Protein AF-A0ABC8VTQ4-F1 (afdb_monomer_lite)

Radius of gyration: 18.17 Å; chains: 1; bounding box: 44×38×52 Å

Organism: NCBI:txid240449

Structure (mmCIF, N/CA/C/O backbone):
data_AF-A0ABC8VTQ4-F1
#
_entry.id   AF-A0ABC8VTQ4-F1
#
loop_
_atom_site.group_PDB
_atom_site.id
_atom_site.type_symbol
_atom_site.label_atom_id
_atom_site.label_alt_id
_atom_site.label_comp_id
_atom_site.label_asym_id
_atom_site.label_entity_id
_atom_site.label_seq_id
_atom_site.pdbx_PDB_ins_code
_atom_site.Cartn_x
_atom_site.Cartn_y
_atom_site.Cartn_z
_atom_site.occupancy
_atom_site.B_iso_or_equiv
_atom_site.auth_seq_id
_atom_site.auth_comp_id
_atom_site.auth_asym_id
_atom_site.auth_atom_id
_atom_site.pdbx_PDB_model_num
ATOM 1 N N . MET A 1 1 ? 13.389 2.936 31.386 1.00 29.31 1 MET A N 1
ATOM 2 C CA . MET A 1 1 ? 12.296 2.456 30.510 1.00 29.31 1 MET A CA 1
ATOM 3 C C . MET A 1 1 ? 12.421 3.212 29.195 1.00 29.31 1 MET A C 1
ATOM 5 O O . MET A 1 1 ? 12.164 4.405 29.177 1.00 29.31 1 MET A O 1
ATOM 9 N N . ASN A 1 2 ? 12.972 2.573 28.156 1.00 24.16 2 ASN A N 1
ATOM 10 C CA . ASN A 1 2 ? 13.440 3.261 26.944 1.00 24.16 2 ASN A CA 1
ATOM 11 C C . ASN A 1 2 ? 12.352 3.380 25.865 1.00 24.16 2 ASN A C 1
ATOM 13 O O . ASN A 1 2 ? 11.702 2.406 25.496 1.00 24.16 2 ASN A O 1
ATOM 17 N N . SER A 1 3 ? 12.240 4.594 25.329 1.00 27.14 3 SER A N 1
ATOM 18 C CA . SER A 1 3 ? 11.285 5.122 24.343 1.00 27.14 3 SER A CA 1
ATOM 19 C C . SER A 1 3 ? 11.409 4.558 22.905 1.00 27.14 3 SER A C 1
ATOM 21 O O . SER A 1 3 ? 11.121 5.267 21.943 1.00 27.14 3 SER A O 1
ATOM 23 N N . THR A 1 4 ? 11.866 3.320 22.681 1.00 31.22 4 THR A N 1
ATOM 24 C CA . THR A 1 4 ? 12.398 2.929 21.347 1.00 31.22 4 THR A CA 1
ATOM 25 C C . THR A 1 4 ? 11.653 1.811 20.600 1.00 31.22 4 THR A C 1
ATOM 27 O O . THR A 1 4 ? 12.193 1.265 19.641 1.00 31.22 4 THR A O 1
ATOM 30 N N . GLN A 1 5 ? 10.408 1.467 20.943 1.00 33.38 5 GLN A N 1
ATOM 31 C CA . GLN A 1 5 ? 9.663 0.424 20.207 1.00 33.38 5 GLN A CA 1
ATOM 32 C C . GLN A 1 5 ? 8.182 0.758 19.966 1.00 33.38 5 GLN A C 1
ATOM 34 O O . GLN A 1 5 ? 7.298 -0.029 20.277 1.00 33.38 5 GLN A O 1
ATOM 39 N N . LYS A 1 6 ? 7.894 1.900 19.335 1.00 32.91 6 LYS A N 1
ATOM 40 C CA . LYS A 1 6 ? 6.639 2.083 18.584 1.00 32.91 6 LYS A CA 1
ATOM 41 C C . LYS A 1 6 ? 6.972 1.974 17.097 1.00 32.91 6 LYS A C 1
ATOM 43 O O . LYS A 1 6 ? 7.278 2.964 16.444 1.00 32.91 6 LYS A O 1
ATOM 48 N N . ILE A 1 7 ? 7.042 0.747 16.578 1.00 34.81 7 ILE A N 1
ATOM 49 C CA . ILE A 1 7 ? 7.351 0.501 15.163 1.00 34.81 7 ILE A CA 1
ATOM 50 C C . ILE A 1 7 ? 6.027 0.267 14.425 1.00 34.81 7 ILE A C 1
ATOM 52 O O . ILE A 1 7 ? 5.388 -0.761 14.630 1.00 34.81 7 ILE A O 1
ATOM 56 N N . SER A 1 8 ? 5.606 1.214 13.578 1.00 35.75 8 SER A N 1
ATOM 57 C CA . SER A 1 8 ? 4.512 0.984 12.615 1.00 35.75 8 SER A CA 1
ATOM 58 C C . SER A 1 8 ? 4.936 -0.100 11.612 1.00 35.75 8 SER A C 1
ATOM 60 O O . SER A 1 8 ? 6.120 -0.212 11.273 1.00 35.75 8 SER A O 1
ATOM 62 N N . LEU A 1 9 ? 3.993 -0.910 11.121 1.00 36.09 9 LEU A N 1
ATOM 63 C CA . LEU A 1 9 ? 4.293 -1.960 10.141 1.00 36.09 9 LEU A CA 1
ATOM 64 C C . LEU A 1 9 ? 4.917 -1.383 8.855 1.00 36.09 9 LEU A C 1
ATOM 66 O O . LEU A 1 9 ? 5.837 -1.993 8.298 1.00 36.09 9 LEU A O 1
ATOM 70 N N . SER A 1 10 ? 4.523 -0.175 8.441 1.00 35.06 10 SER A N 1
ATOM 71 C CA . SER A 1 10 ? 5.190 0.578 7.371 1.00 35.06 10 SER A CA 1
ATOM 72 C C . SER A 1 10 ? 6.655 0.924 7.696 1.00 35.06 10 SER A C 1
ATOM 74 O O . SER A 1 10 ? 7.522 0.825 6.823 1.00 35.06 10 SER A O 1
ATOM 76 N N . ALA A 1 11 ? 6.986 1.238 8.954 1.00 32.16 11 ALA A N 1
ATOM 77 C CA . ALA A 1 11 ? 8.358 1.525 9.391 1.00 32.16 11 ALA A CA 1
ATOM 78 C C . ALA A 1 11 ? 9.260 0.272 9.449 1.00 32.16 11 ALA A C 1
ATOM 80 O O . ALA A 1 11 ? 10.452 0.359 9.135 1.00 32.16 11 ALA A O 1
ATOM 81 N N . VAL A 1 12 ? 8.709 -0.908 9.776 1.00 34.81 12 VAL A N 1
ATOM 82 C CA . VAL A 1 12 ? 9.428 -2.196 9.636 1.00 34.81 12 VAL A CA 1
ATOM 83 C C . VAL A 1 12 ? 9.767 -2.459 8.167 1.00 34.81 12 VAL A C 1
ATOM 85 O O . VAL A 1 12 ? 10.885 -2.870 7.848 1.00 34.81 12 VAL A O 1
ATOM 88 N N . CYS A 1 13 ? 8.821 -2.177 7.265 1.00 34.47 13 CYS A N 1
ATOM 89 C CA . CYS A 1 13 ? 9.008 -2.332 5.825 1.00 34.47 13 CYS A CA 1
ATOM 90 C C . CYS A 1 13 ? 10.131 -1.414 5.302 1.00 34.47 13 CYS A C 1
ATOM 92 O O . CYS A 1 13 ? 11.037 -1.873 4.605 1.00 34.47 13 CYS A O 1
ATOM 94 N N . LEU A 1 14 ? 10.153 -0.148 5.735 1.00 34.56 14 LEU A N 1
ATOM 95 C CA . LEU A 1 14 ? 11.175 0.837 5.351 1.00 34.56 14 LEU A CA 1
ATOM 96 C C . LEU A 1 14 ? 12.566 0.546 5.950 1.00 34.56 14 LEU A C 1
ATOM 98 O O . LEU A 1 14 ? 13.574 0.733 5.266 1.00 34.56 14 LEU A O 1
ATOM 102 N N . ARG A 1 15 ? 12.663 0.001 7.176 1.00 28.53 15 ARG A N 1
ATOM 103 C CA . ARG A 1 15 ? 13.954 -0.467 7.734 1.00 28.53 15 ARG A CA 1
ATOM 104 C C . ARG A 1 15 ? 14.572 -1.604 6.921 1.00 28.53 15 ARG A C 1
ATOM 106 O O . ARG A 1 15 ? 15.794 -1.667 6.817 1.00 28.53 15 ARG A O 1
ATOM 113 N N . ARG A 1 16 ? 13.756 -2.481 6.329 1.00 32.09 16 ARG A N 1
ATOM 114 C CA . ARG A 1 16 ? 14.239 -3.627 5.542 1.00 32.09 16 ARG A CA 1
ATOM 115 C C . ARG A 1 16 ? 14.723 -3.224 4.147 1.00 32.09 16 ARG A C 1
ATOM 117 O O . ARG A 1 16 ? 15.744 -3.738 3.699 1.00 32.09 16 ARG A O 1
ATOM 124 N N . VAL A 1 17 ? 14.084 -2.227 3.524 1.00 34.44 17 VAL A N 1
ATOM 125 C CA . VAL A 1 17 ? 14.589 -1.588 2.290 1.00 34.44 17 VAL A CA 1
ATOM 126 C C . VAL A 1 17 ? 16.000 -1.027 2.506 1.00 34.44 17 VAL A C 1
ATOM 128 O O . VAL A 1 17 ? 16.859 -1.178 1.645 1.00 34.44 17 VAL A O 1
ATOM 131 N N . ARG A 1 18 ? 16.290 -0.486 3.698 1.00 32.16 18 ARG A N 1
ATOM 132 C CA . ARG A 1 18 ? 17.606 0.069 4.055 1.00 32.16 18 ARG A CA 1
ATOM 133 C C . ARG A 1 18 ? 18.748 -0.962 4.080 1.00 32.16 18 ARG A C 1
ATOM 135 O O . ARG A 1 18 ? 19.892 -0.566 3.912 1.00 32.16 18 ARG A O 1
ATOM 142 N N . HIS A 1 19 ? 18.467 -2.250 4.302 1.00 30.52 19 HIS A N 1
ATOM 143 C CA . HIS A 1 19 ? 19.481 -3.322 4.278 1.00 30.52 19 HIS A CA 1
ATOM 144 C C . HIS A 1 19 ? 19.625 -3.985 2.901 1.00 30.52 19 HIS A C 1
ATOM 146 O O . HIS A 1 19 ? 20.692 -4.492 2.584 1.00 30.52 19 HIS A O 1
ATOM 152 N N . SER A 1 20 ? 18.588 -3.944 2.059 1.00 35.62 20 SER A N 1
ATOM 153 C CA . SER A 1 20 ? 18.602 -4.607 0.746 1.00 35.62 20 SER A CA 1
ATOM 154 C C . SER A 1 20 ? 19.361 -3.836 -0.346 1.00 35.62 20 SER A C 1
ATOM 156 O O . SER A 1 20 ? 19.504 -4.344 -1.452 1.00 35.62 20 SER A O 1
ATOM 158 N N . ILE A 1 21 ? 19.850 -2.627 -0.044 1.00 35.16 21 ILE A N 1
ATOM 159 C CA . ILE A 1 21 ? 20.714 -1.822 -0.930 1.00 35.16 21 ILE A CA 1
ATOM 160 C C . ILE A 1 21 ? 22.179 -2.311 -0.904 1.00 35.16 21 ILE A C 1
ATOM 162 O O . ILE A 1 21 ? 22.997 -1.849 -1.692 1.00 35.16 21 ILE A O 1
ATOM 166 N N . ALA A 1 22 ? 22.517 -3.256 -0.018 1.00 29.55 22 ALA A N 1
ATOM 167 C CA . ALA A 1 22 ? 23.790 -3.970 -0.025 1.00 29.55 22 ALA A CA 1
ATOM 168 C C . ALA A 1 22 ? 23.606 -5.286 -0.800 1.00 29.55 22 ALA A C 1
ATOM 170 O O . ALA A 1 22 ? 22.979 -6.222 -0.307 1.00 29.55 22 ALA A O 1
ATOM 171 N N . GLY A 1 23 ? 24.074 -5.318 -2.049 1.00 33.97 23 GLY A N 1
ATOM 172 C CA . GLY A 1 23 ? 23.856 -6.420 -2.988 1.00 33.97 23 GLY A CA 1
ATOM 173 C C . GLY A 1 23 ? 24.265 -7.799 -2.455 1.00 33.97 23 GLY A C 1
ATOM 174 O O . GLY A 1 23 ? 25.368 -7.987 -1.949 1.00 33.97 23 GLY A O 1
ATOM 175 N N . GLY A 1 24 ? 23.371 -8.772 -2.631 1.00 30.67 24 GLY A N 1
ATOM 176 C CA . GLY A 1 24 ? 23.602 -10.204 -2.437 1.00 30.67 24 GLY A CA 1
ATOM 177 C C . GLY A 1 24 ? 22.798 -11.005 -3.473 1.00 30.67 24 GLY A C 1
ATOM 178 O O . GLY A 1 24 ? 21.805 -10.485 -3.991 1.00 30.67 24 GLY A O 1
ATOM 179 N N . PRO A 1 25 ? 23.230 -12.228 -3.839 1.00 30.27 25 PRO A N 1
ATOM 180 C CA . PRO A 1 25 ? 22.705 -12.938 -5.001 1.00 30.27 25 PRO A CA 1
ATOM 181 C C . PRO A 1 25 ? 21.276 -13.450 -4.776 1.00 30.27 25 PRO A C 1
ATOM 183 O O . PRO A 1 25 ? 20.852 -13.713 -3.650 1.00 30.27 25 PRO A O 1
ATOM 186 N N . ALA A 1 26 ? 20.541 -13.594 -5.882 1.00 40.28 26 ALA A N 1
ATOM 187 C CA . ALA A 1 26 ? 19.154 -14.046 -5.932 1.00 40.28 26 ALA A CA 1
ATOM 188 C C . ALA A 1 26 ? 19.015 -15.511 -5.474 1.00 40.28 26 ALA A C 1
ATOM 190 O O . ALA A 1 26 ? 19.096 -16.442 -6.271 1.00 40.28 26 ALA A O 1
ATOM 191 N N . GLY A 1 27 ? 18.810 -15.706 -4.172 1.00 33.62 27 GLY A N 1
ATOM 192 C CA . GLY A 1 27 ? 18.361 -16.961 -3.575 1.00 33.62 27 GLY A CA 1
ATOM 193 C C . GLY A 1 27 ? 16.845 -16.962 -3.374 1.00 33.62 27 GLY A C 1
ATOM 194 O O . GLY A 1 27 ? 16.240 -15.913 -3.151 1.00 33.62 27 GLY A O 1
ATOM 195 N N . GLN A 1 28 ? 16.233 -18.144 -3.463 1.00 32.38 28 GLN A N 1
ATOM 196 C CA . GLN A 1 28 ? 14.812 -18.378 -3.178 1.00 32.38 28 GLN A CA 1
ATOM 197 C C . GLN A 1 28 ? 14.369 -17.690 -1.869 1.00 32.38 28 GLN A C 1
ATOM 199 O O . GLN A 1 28 ? 15.144 -17.647 -0.907 1.00 32.38 28 GLN A O 1
ATOM 204 N N . PRO A 1 29 ? 13.139 -17.146 -1.796 1.00 41.22 29 PRO A N 1
ATOM 205 C CA . PRO A 1 29 ? 12.716 -16.372 -0.640 1.00 41.22 29 PRO A CA 1
ATOM 206 C C . PRO A 1 29 ? 12.605 -17.268 0.599 1.00 41.22 29 PRO A C 1
ATOM 208 O O . PRO A 1 29 ? 11.807 -18.203 0.640 1.00 41.22 29 PRO A O 1
ATOM 211 N N . ALA A 1 30 ? 13.387 -16.946 1.630 1.00 36.72 30 ALA A N 1
ATOM 212 C CA . ALA A 1 30 ? 13.226 -17.524 2.955 1.00 36.72 30 ALA A CA 1
ATOM 213 C C . ALA A 1 30 ? 11.810 -17.227 3.501 1.00 36.72 30 ALA A C 1
ATOM 215 O O . ALA A 1 30 ? 11.278 -16.133 3.261 1.00 36.72 30 ALA A O 1
ATOM 216 N N . PRO A 1 31 ? 11.195 -18.163 4.249 1.00 35.22 31 PRO A N 1
ATOM 217 C CA . PRO A 1 31 ? 9.882 -17.956 4.848 1.00 35.22 31 PRO A CA 1
ATOM 218 C C . PRO A 1 31 ? 9.869 -16.699 5.730 1.00 35.22 31 PRO A C 1
ATOM 220 O O . PRO A 1 31 ? 10.851 -16.357 6.392 1.00 35.22 31 PRO A O 1
ATOM 223 N N . CYS A 1 32 ? 8.747 -15.974 5.703 1.00 34.84 32 CYS A N 1
ATOM 224 C CA . CYS A 1 32 ? 8.579 -14.721 6.436 1.00 34.84 32 CYS A CA 1
ATOM 225 C C . CYS A 1 32 ? 8.871 -14.926 7.938 1.00 34.84 32 CYS A C 1
ATOM 227 O O . CYS A 1 32 ? 8.258 -15.795 8.550 1.00 34.84 32 CYS A O 1
ATOM 229 N N . PRO A 1 33 ? 9.753 -14.122 8.564 1.00 29.88 33 PRO A N 1
ATOM 230 C CA . PRO A 1 33 ? 10.241 -14.366 9.925 1.00 29.88 33 PRO A CA 1
ATOM 231 C C . PRO A 1 33 ? 9.272 -13.893 11.018 1.00 29.88 33 PRO A C 1
ATOM 233 O O . PRO A 1 33 ? 9.677 -13.729 12.167 1.00 29.88 33 PRO A O 1
ATOM 236 N N . PHE A 1 34 ? 8.012 -13.613 10.680 1.00 29.03 34 PHE A N 1
ATOM 237 C CA . PHE A 1 34 ? 7.030 -13.242 11.689 1.00 29.03 34 PHE A CA 1
ATOM 238 C C . PHE A 1 34 ? 6.453 -14.523 12.290 1.00 29.03 34 PHE A C 1
ATOM 240 O O . PHE A 1 34 ? 5.865 -15.313 11.546 1.00 29.03 34 PHE A O 1
ATOM 247 N N . PRO A 1 35 ? 6.606 -14.759 13.606 1.00 31.12 35 PRO A N 1
ATOM 248 C CA . PRO A 1 35 ? 5.856 -15.820 14.257 1.00 31.12 35 PRO A CA 1
ATOM 249 C C . PRO A 1 35 ? 4.364 -15.595 13.983 1.00 31.12 35 PRO A C 1
ATOM 251 O O . PRO A 1 35 ? 3.914 -14.450 13.933 1.00 31.12 35 PRO A O 1
ATOM 254 N N . ARG A 1 36 ? 3.606 -16.681 13.779 1.00 35.97 36 ARG A N 1
ATOM 255 C CA . ARG A 1 36 ? 2.134 -16.675 13.750 1.00 35.97 36 ARG A CA 1
ATOM 256 C C . ARG A 1 36 ? 1.631 -16.097 15.079 1.00 35.97 36 ARG A C 1
ATOM 258 O O . ARG A 1 36 ? 1.403 -16.830 16.037 1.00 35.97 36 ARG A O 1
ATOM 265 N N . VAL A 1 37 ? 1.533 -14.776 15.170 1.00 36.28 37 VAL A N 1
ATOM 266 C CA . VAL A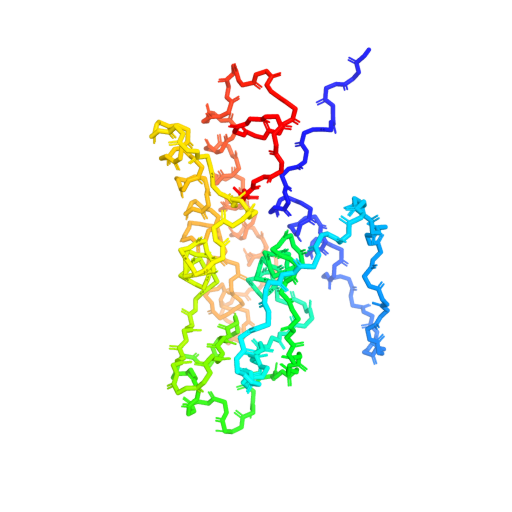 1 37 ? 0.972 -14.091 16.329 1.00 36.28 37 VAL A CA 1
ATOM 267 C C . VAL A 1 37 ? -0.543 -14.122 16.157 1.00 36.28 37 VAL A C 1
ATOM 269 O O . VAL A 1 37 ? -1.076 -13.447 15.286 1.00 36.28 37 VAL A O 1
ATOM 272 N N . LEU A 1 38 ? -1.169 -14.920 17.032 1.00 37.41 38 LEU A N 1
ATOM 273 C CA . LEU A 1 38 ? -2.597 -15.039 17.372 1.00 37.41 38 LEU A CA 1
ATOM 274 C C . LEU A 1 38 ? -3.393 -16.208 16.754 1.00 37.41 38 LEU A C 1
ATOM 276 O O . LEU A 1 38 ? -3.871 -16.186 15.629 1.00 37.41 38 LEU A O 1
ATOM 280 N N . ALA A 1 39 ? -3.506 -17.243 17.595 1.00 35.66 39 ALA A N 1
ATOM 281 C CA . ALA A 1 39 ? -4.738 -17.715 18.237 1.00 35.66 39 ALA A CA 1
ATOM 282 C C . ALA A 1 39 ? -5.977 -18.035 17.372 1.00 35.66 39 ALA A C 1
ATOM 284 O O . ALA A 1 39 ? -6.694 -17.158 16.911 1.00 35.66 39 ALA A O 1
ATOM 285 N N . ARG A 1 40 ? -6.269 -19.346 17.342 1.00 35.25 40 ARG A N 1
ATOM 286 C CA . ARG A 1 40 ? -7.572 -20.024 17.199 1.00 35.25 40 ARG A CA 1
ATOM 287 C C . ARG A 1 40 ? -8.490 -19.471 16.100 1.00 35.25 40 ARG A C 1
ATOM 289 O O . ARG A 1 40 ? -9.368 -18.652 16.351 1.00 35.25 40 ARG A O 1
ATOM 296 N N . ALA A 1 41 ? -8.335 -20.040 14.905 1.00 34.78 41 ALA A N 1
ATOM 297 C CA . ALA A 1 41 ? -9.319 -19.956 13.834 1.00 34.78 41 ALA A CA 1
ATOM 298 C C . ALA A 1 41 ? -10.709 -20.338 14.374 1.00 34.78 41 ALA A C 1
ATOM 300 O O . ALA A 1 41 ? -10.950 -21.492 14.730 1.00 34.78 41 ALA A O 1
ATOM 301 N N . LYS A 1 42 ? -11.615 -19.363 14.474 1.00 40.06 42 LYS A N 1
ATOM 302 C CA . LYS A 1 42 ? -13.047 -19.646 14.387 1.00 40.06 42 LYS A CA 1
ATOM 303 C C . LYS A 1 42 ? -13.351 -19.789 12.902 1.00 40.06 42 LYS A C 1
ATOM 305 O O . LYS A 1 42 ? -13.050 -18.879 12.134 1.00 40.06 42 LYS A O 1
ATOM 310 N N . GLU A 1 43 ? -13.870 -20.950 12.521 1.00 32.53 43 GLU A N 1
ATOM 311 C CA . GLU A 1 43 ? -14.248 -21.266 11.145 1.00 32.53 43 GLU A CA 1
ATOM 312 C C . GLU A 1 43 ? -15.217 -20.213 10.596 1.00 32.53 43 GLU A C 1
ATOM 314 O O . GLU A 1 43 ? -16.225 -19.878 11.223 1.00 32.53 43 GLU A O 1
ATOM 319 N N . ALA A 1 44 ? -14.873 -19.673 9.427 1.00 39.31 44 ALA A N 1
ATOM 320 C CA . ALA A 1 44 ? -15.763 -18.843 8.632 1.00 39.31 44 ALA A CA 1
ATOM 321 C C . ALA A 1 44 ? -16.877 -19.720 8.019 1.00 39.31 44 ALA A C 1
ATOM 323 O O . ALA A 1 44 ? -16.630 -20.896 7.740 1.00 39.31 44 ALA A O 1
ATOM 324 N N . PRO A 1 45 ? -18.094 -19.191 7.786 1.00 36.84 45 PRO A N 1
ATOM 325 C CA . PRO A 1 45 ? -19.177 -19.982 7.214 1.00 36.84 45 PRO A CA 1
ATOM 326 C C . PRO A 1 45 ? -18.859 -20.363 5.763 1.00 36.84 45 PRO A C 1
ATOM 328 O O . PRO A 1 45 ? -18.317 -19.560 5.003 1.00 36.84 45 PRO A O 1
ATOM 331 N N . ALA A 1 46 ? -19.225 -21.588 5.384 1.00 39.12 46 ALA A N 1
ATOM 332 C CA . ALA A 1 46 ? -19.012 -22.144 4.054 1.00 39.12 46 ALA A CA 1
ATOM 333 C C . ALA A 1 46 ? -19.841 -21.397 2.992 1.00 39.12 46 ALA A C 1
ATOM 335 O O . ALA A 1 46 ? -21.042 -21.623 2.847 1.00 39.12 46 ALA A O 1
ATOM 336 N N . ALA A 1 47 ? -19.188 -20.512 2.238 1.00 41.03 47 ALA A N 1
ATOM 337 C CA . ALA A 1 47 ? -19.701 -19.974 0.983 1.00 41.03 47 ALA A CA 1
ATOM 338 C C . ALA A 1 47 ? -19.247 -20.872 -0.181 1.00 41.03 47 ALA A C 1
ATOM 340 O O . ALA A 1 47 ? -18.148 -21.427 -0.132 1.00 41.03 47 ALA A O 1
ATOM 341 N N . MET A 1 48 ? -20.107 -21.021 -1.200 1.00 38.97 48 MET A N 1
ATOM 342 C CA . MET A 1 48 ? -19.837 -21.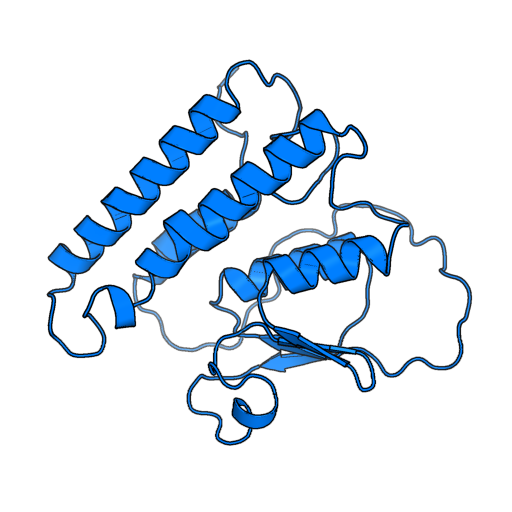695 -2.482 1.00 38.97 48 MET A CA 1
ATOM 343 C C . MET A 1 48 ? -18.377 -21.571 -2.901 1.00 38.97 48 MET A C 1
ATOM 345 O O . MET A 1 48 ? -17.873 -20.459 -2.826 1.00 38.97 48 MET A O 1
ATOM 349 N N . ALA A 1 49 ? -17.754 -22.677 -3.343 1.00 46.09 49 ALA A N 1
ATOM 350 C CA . ALA A 1 49 ? -16.322 -22.814 -3.639 1.00 46.09 49 ALA A CA 1
ATOM 351 C C . ALA A 1 49 ? -15.751 -21.581 -4.363 1.00 46.09 49 ALA A C 1
ATOM 353 O O . ALA A 1 49 ? -15.710 -21.516 -5.591 1.00 46.09 49 ALA A O 1
ATOM 354 N N . ALA A 1 50 ? -15.381 -20.571 -3.579 1.00 64.81 50 ALA A N 1
ATOM 355 C CA . ALA A 1 50 ? -15.016 -19.273 -4.097 1.00 64.81 50 ALA A CA 1
ATOM 356 C C . ALA A 1 50 ? -13.647 -19.452 -4.727 1.00 64.81 50 ALA A C 1
ATOM 358 O O . ALA A 1 50 ? -12.738 -20.001 -4.097 1.00 64.81 50 ALA A O 1
ATOM 359 N N . VAL A 1 51 ? -13.517 -19.045 -5.989 1.00 83.25 51 VAL A N 1
ATOM 360 C CA . VAL A 1 51 ? -12.229 -19.078 -6.676 1.00 83.25 51 VAL A CA 1
ATOM 361 C C . VAL A 1 51 ? -11.237 -18.321 -5.804 1.00 83.25 51 VAL A C 1
ATOM 363 O O . VAL A 1 51 ? -11.463 -17.165 -5.447 1.00 83.25 51 VAL A O 1
ATOM 366 N N . LYS A 1 52 ? -10.170 -19.015 -5.413 1.00 93.56 52 LYS A N 1
ATOM 367 C CA . LYS A 1 52 ? -9.155 -18.475 -4.518 1.00 93.56 52 LYS A CA 1
ATOM 368 C C . LYS A 1 52 ? -8.583 -17.193 -5.138 1.00 93.56 52 LYS A C 1
ATOM 370 O O . LYS A 1 52 ? -8.117 -17.251 -6.278 1.00 93.56 52 LYS A O 1
ATOM 375 N N . PRO A 1 53 ? -8.616 -16.049 -4.433 1.00 97.00 53 PRO A N 1
ATOM 376 C CA . PRO A 1 53 ? -8.133 -14.799 -4.995 1.00 97.00 53 PRO A CA 1
ATOM 377 C C . PRO A 1 53 ? -6.628 -14.870 -5.252 1.00 97.00 53 PRO A C 1
ATOM 379 O O . PRO A 1 53 ? -5.899 -15.590 -4.567 1.00 97.00 53 PRO A O 1
ATOM 382 N N . ILE A 1 54 ? -6.152 -14.101 -6.225 1.00 97.81 54 ILE A N 1
ATOM 383 C CA . ILE A 1 54 ? -4.758 -14.100 -6.667 1.00 97.81 54 ILE A CA 1
ATOM 384 C C . ILE A 1 54 ? -4.127 -12.750 -6.335 1.00 97.81 54 ILE A C 1
ATOM 386 O O . ILE A 1 54 ? -4.637 -11.700 -6.719 1.00 97.81 54 ILE A O 1
ATOM 390 N N . LEU A 1 55 ? -2.972 -12.770 -5.673 1.00 98.00 55 LEU A N 1
ATOM 391 C CA . LEU A 1 55 ? -2.133 -11.597 -5.463 1.00 98.00 55 LEU A CA 1
ATOM 392 C C . LEU A 1 55 ? -0.914 -11.656 -6.384 1.00 98.00 55 LEU A C 1
ATOM 394 O O . LEU A 1 55 ? 0.030 -12.409 -6.135 1.00 98.00 55 LEU A O 1
ATOM 398 N N . TYR A 1 56 ? -0.897 -10.789 -7.389 1.00 97.38 56 TYR A N 1
ATOM 399 C CA . TYR A 1 56 ? 0.300 -10.491 -8.164 1.00 97.38 56 TYR A CA 1
ATOM 400 C C . TYR A 1 56 ? 1.219 -9.579 -7.351 1.00 97.38 56 TYR A C 1
ATOM 402 O O . TYR A 1 56 ? 0.838 -8.476 -6.951 1.00 97.38 56 TYR A O 1
ATOM 410 N N . SER A 1 57 ? 2.429 -10.051 -7.061 1.00 95.69 57 SER A N 1
ATOM 411 C CA . SER A 1 57 ? 3.323 -9.414 -6.094 1.00 95.69 57 SER A CA 1
ATOM 412 C C . SER A 1 57 ? 4.799 -9.657 -6.413 1.00 95.69 57 SER A C 1
ATOM 414 O O . SER A 1 57 ? 5.176 -10.658 -7.013 1.00 95.69 57 SER A O 1
ATOM 416 N N . ALA A 1 58 ? 5.664 -8.776 -5.904 1.00 92.81 58 ALA A N 1
ATOM 417 C CA . ALA A 1 58 ? 7.105 -9.006 -5.823 1.00 92.81 58 ALA A CA 1
ATOM 418 C C . ALA A 1 58 ? 7.559 -9.093 -4.358 1.00 92.81 58 ALA A C 1
ATOM 420 O O . ALA A 1 58 ? 7.075 -8.361 -3.489 1.00 92.81 58 ALA A O 1
ATOM 421 N N . TRP A 1 59 ? 8.510 -9.978 -4.052 1.00 88.38 59 TRP A N 1
ATOM 422 C CA . TRP A 1 59 ? 8.979 -10.192 -2.676 1.00 88.38 59 TRP A CA 1
ATOM 423 C C . TRP A 1 59 ? 9.584 -8.918 -2.062 1.00 88.38 59 TRP A C 1
ATOM 425 O O . TRP A 1 59 ? 9.262 -8.593 -0.923 1.00 88.38 59 TRP A O 1
ATOM 435 N N . ILE A 1 60 ? 10.334 -8.144 -2.853 1.00 88.38 60 ILE A N 1
ATOM 436 C CA . ILE A 1 60 ? 10.991 -6.895 -2.435 1.00 88.38 60 ILE A CA 1
ATOM 437 C C . ILE A 1 60 ? 10.058 -5.667 -2.412 1.00 88.38 60 ILE A C 1
ATOM 439 O O . ILE A 1 60 ? 10.410 -4.626 -1.865 1.00 88.38 60 ILE A O 1
ATOM 443 N N . SER A 1 61 ? 8.857 -5.759 -2.995 1.00 90.75 61 SER A N 1
ATOM 444 C CA . SER A 1 61 ? 7.934 -4.620 -3.094 1.00 90.75 61 SER A CA 1
ATOM 445 C C . SER A 1 61 ? 7.292 -4.308 -1.741 1.00 90.75 61 SER A C 1
ATOM 447 O O . SER A 1 61 ? 6.533 -5.119 -1.203 1.00 90.75 61 SER A O 1
ATOM 449 N N . SER A 1 62 ? 7.530 -3.098 -1.227 1.00 91.12 62 SER A N 1
ATOM 450 C CA . SER A 1 62 ? 6.886 -2.592 -0.008 1.00 91.12 62 SER A CA 1
ATOM 451 C C . SER A 1 62 ? 5.367 -2.475 -0.164 1.00 91.12 62 SER A C 1
ATOM 453 O O . SER A 1 62 ? 4.617 -2.858 0.731 1.00 91.12 62 SER A O 1
ATOM 455 N N . CYS A 1 63 ? 4.894 -2.047 -1.335 1.00 93.69 63 CYS A N 1
ATOM 456 C CA . CYS A 1 63 ? 3.472 -1.952 -1.671 1.00 93.69 63 CYS A CA 1
ATOM 457 C C . CYS A 1 63 ? 2.787 -3.315 -1.596 1.00 93.69 63 CYS A C 1
ATOM 459 O O . CYS A 1 63 ? 1.736 -3.457 -0.974 1.00 93.69 63 CYS A O 1
ATOM 461 N N . SER A 1 64 ? 3.418 -4.331 -2.189 1.00 94.81 64 SER A N 1
ATOM 462 C CA . SER A 1 64 ? 2.904 -5.701 -2.157 1.00 94.81 64 SER A CA 1
ATOM 463 C C . SER A 1 64 ? 2.990 -6.290 -0.751 1.00 94.81 64 SER A C 1
ATOM 465 O O . SER A 1 64 ? 2.124 -7.054 -0.332 1.00 94.81 64 SER A O 1
ATOM 467 N N . PHE A 1 65 ? 4.012 -5.904 0.019 1.00 94.56 65 PHE A N 1
ATOM 468 C CA . PHE A 1 65 ? 4.151 -6.309 1.412 1.00 94.56 65 PHE A CA 1
ATOM 469 C C . PHE A 1 65 ? 2.990 -5.819 2.289 1.00 94.56 65 PHE A C 1
ATOM 471 O O . PHE A 1 65 ? 2.493 -6.607 3.091 1.00 94.56 65 PHE A O 1
ATOM 478 N N . ARG A 1 66 ? 2.491 -4.590 2.086 1.00 94.88 66 ARG A N 1
ATOM 479 C CA . ARG A 1 66 ? 1.296 -4.085 2.793 1.00 94.88 66 ARG A CA 1
ATOM 480 C C . ARG A 1 66 ? 0.061 -4.957 2.546 1.00 94.88 66 ARG A C 1
ATOM 482 O O . ARG A 1 66 ? -0.631 -5.308 3.495 1.00 94.88 66 ARG A O 1
ATOM 489 N N . VAL A 1 67 ? -0.171 -5.371 1.299 1.00 96.88 67 VAL A N 1
ATOM 490 C CA . VAL A 1 67 ? -1.310 -6.239 0.950 1.00 96.88 67 VAL A CA 1
ATOM 491 C C . VAL A 1 67 ? -1.147 -7.641 1.537 1.00 96.88 67 VAL A C 1
ATOM 493 O O . VAL A 1 67 ? -2.093 -8.181 2.101 1.00 96.88 67 VAL A O 1
ATOM 496 N N . ARG A 1 68 ? 0.064 -8.214 1.494 1.00 96.44 68 ARG A N 1
ATOM 497 C CA . ARG A 1 68 ? 0.342 -9.501 2.153 1.00 96.44 68 ARG A CA 1
ATOM 498 C C . ARG A 1 68 ? 0.046 -9.448 3.647 1.00 96.44 68 ARG A C 1
ATOM 500 O O . ARG A 1 68 ? -0.563 -10.375 4.167 1.00 96.44 68 ARG A O 1
ATOM 507 N N . ILE A 1 69 ? 0.469 -8.385 4.330 1.00 94.44 69 ILE A N 1
ATOM 508 C CA . ILE A 1 69 ? 0.152 -8.175 5.747 1.00 94.44 69 ILE A CA 1
ATOM 509 C C . ILE A 1 69 ? -1.365 -8.145 5.948 1.00 94.44 69 ILE A C 1
ATOM 511 O O . ILE A 1 69 ? -1.866 -8.885 6.786 1.00 94.44 69 ILE A O 1
ATOM 515 N N . ALA A 1 70 ? -2.086 -7.334 5.169 1.00 95.44 70 ALA A N 1
ATOM 516 C CA . ALA A 1 70 ? -3.534 -7.196 5.291 1.00 95.44 70 ALA A CA 1
ATOM 517 C C . ALA A 1 70 ? -4.259 -8.539 5.117 1.00 95.44 70 ALA A C 1
ATOM 519 O O . ALA A 1 70 ? -5.064 -8.907 5.965 1.00 95.44 70 ALA A O 1
ATOM 520 N N . LEU A 1 71 ? -3.915 -9.313 4.083 1.00 95.81 71 LEU A N 1
ATOM 521 C CA . LEU A 1 71 ? -4.486 -10.645 3.848 1.00 95.81 71 LEU A CA 1
ATOM 522 C C . LEU A 1 71 ? -4.219 -11.604 5.017 1.00 95.81 71 LEU A C 1
ATOM 524 O O . LEU A 1 71 ? -5.125 -12.317 5.441 1.00 95.81 71 LEU A O 1
ATOM 528 N N . ASN A 1 72 ? -3.006 -11.582 5.584 1.00 94.62 72 ASN A N 1
ATOM 529 C CA . ASN A 1 72 ? -2.664 -12.406 6.747 1.00 94.62 72 ASN A CA 1
ATOM 530 C C . ASN A 1 72 ? -3.437 -11.986 8.006 1.00 94.62 72 ASN A C 1
ATOM 532 O O . ASN A 1 72 ? -3.929 -12.852 8.721 1.00 94.62 72 ASN A O 1
ATOM 536 N N . LEU A 1 73 ? -3.576 -10.682 8.265 1.00 92.69 73 LEU A N 1
ATOM 537 C CA . LEU A 1 73 ? -4.355 -10.168 9.399 1.00 92.69 73 LEU A CA 1
ATOM 538 C C . LEU A 1 73 ? -5.851 -10.484 9.260 1.00 92.69 73 LEU A C 1
ATOM 540 O O . LEU A 1 73 ? -6.507 -10.768 10.256 1.00 92.69 73 LEU A O 1
ATOM 544 N N . LYS A 1 74 ? -6.376 -10.479 8.029 1.00 92.62 74 LYS A N 1
ATOM 545 C CA . LYS A 1 74 ? -7.757 -10.877 7.717 1.00 92.62 74 LYS A CA 1
ATOM 546 C C . LYS A 1 74 ? -7.974 -12.397 7.736 1.00 92.62 74 LYS A C 1
ATOM 548 O O . LYS A 1 74 ? -9.120 -12.834 7.690 1.00 92.62 74 LYS A O 1
ATOM 553 N N . GLY A 1 75 ? -6.909 -13.203 7.753 1.00 93.50 75 GLY A N 1
ATOM 554 C CA . GLY A 1 75 ? -6.998 -14.661 7.629 1.00 93.50 75 GLY A CA 1
ATOM 555 C C . GLY A 1 75 ? -7.485 -15.142 6.255 1.00 93.50 75 GLY A C 1
ATOM 556 O O . GLY A 1 75 ? -8.065 -16.220 6.160 1.00 93.50 75 GLY A O 1
ATOM 557 N N . VAL A 1 76 ? -7.279 -14.350 5.198 1.00 94.56 76 VAL A N 1
ATOM 558 C CA . VAL A 1 76 ? -7.713 -14.679 3.832 1.00 94.56 76 VAL A CA 1
ATOM 559 C C . VAL A 1 76 ? -6.660 -15.552 3.159 1.00 94.56 76 VAL A C 1
ATOM 561 O O . VAL A 1 76 ? -5.499 -15.156 3.046 1.00 94.56 76 VAL A O 1
ATOM 564 N N . ASP A 1 77 ? -7.070 -16.726 2.683 1.00 95.88 77 ASP A N 1
ATOM 565 C CA . ASP A 1 77 ? -6.229 -17.583 1.851 1.00 95.88 77 ASP A CA 1
ATOM 566 C C . ASP A 1 77 ? -6.216 -17.070 0.400 1.00 95.88 77 ASP A C 1
ATOM 568 O O . ASP A 1 77 ? -7.256 -16.727 -0.159 1.00 95.88 77 ASP A O 1
ATOM 572 N N . TYR A 1 78 ? -5.034 -16.993 -0.214 1.00 96.50 78 TYR A N 1
ATOM 573 C CA . TYR A 1 78 ? -4.848 -16.432 -1.556 1.00 96.50 78 TYR A CA 1
ATOM 574 C C . TYR A 1 78 ? -3.694 -17.113 -2.300 1.00 96.50 78 TYR A C 1
ATOM 576 O O . TYR A 1 78 ? -2.788 -17.691 -1.697 1.00 96.50 78 TYR A O 1
ATOM 584 N N . GLU A 1 79 ? -3.739 -17.090 -3.629 1.00 97.56 79 GLU A N 1
ATOM 585 C CA . GLU A 1 79 ? -2.651 -17.547 -4.487 1.00 97.56 79 GLU A CA 1
ATOM 586 C C . GLU A 1 79 ? -1.624 -16.419 -4.652 1.00 97.56 79 GLU A C 1
ATOM 588 O O . GLU A 1 79 ? -1.954 -15.317 -5.088 1.00 97.56 79 GLU A O 1
ATOM 593 N N . TYR A 1 80 ? -0.361 -16.676 -4.312 1.00 96.31 80 TYR A N 1
ATOM 594 C CA . TYR A 1 80 ? 0.725 -15.729 -4.549 1.00 96.31 80 TYR A CA 1
ATOM 595 C C . TYR A 1 80 ? 1.313 -15.939 -5.946 1.00 96.31 80 TYR A C 1
ATOM 597 O O . TYR A 1 80 ? 1.930 -16.973 -6.200 1.00 96.31 80 TYR A O 1
ATOM 605 N N . ARG A 1 81 ? 1.208 -14.938 -6.825 1.00 95.94 81 ARG A N 1
ATOM 606 C CA . ARG A 1 81 ? 1.881 -14.939 -8.130 1.00 95.94 81 ARG A CA 1
ATOM 607 C C . ARG A 1 81 ? 3.031 -13.949 -8.143 1.00 95.94 81 ARG A C 1
ATOM 609 O O . ARG A 1 81 ? 2.836 -12.736 -8.074 1.00 95.94 81 ARG A O 1
ATOM 616 N N . ALA A 1 82 ? 4.247 -14.484 -8.221 1.00 94.88 82 ALA A N 1
ATOM 617 C CA . ALA A 1 82 ? 5.439 -13.675 -8.412 1.00 94.88 82 ALA A CA 1
ATOM 618 C C . ALA A 1 82 ? 5.426 -13.080 -9.823 1.00 94.88 82 ALA A C 1
ATOM 620 O O . ALA A 1 82 ? 5.339 -13.838 -10.785 1.00 94.88 82 ALA A O 1
ATOM 621 N N . VAL A 1 83 ? 5.542 -11.757 -9.936 1.00 93.00 83 VAL A N 1
ATOM 622 C CA . VAL A 1 83 ? 5.708 -11.089 -11.233 1.00 93.00 83 VAL A CA 1
ATOM 623 C C . VAL A 1 83 ? 6.826 -10.062 -11.207 1.00 93.00 83 VAL A C 1
ATOM 625 O O . VAL A 1 83 ? 7.119 -9.435 -10.182 1.00 93.00 83 VAL A O 1
ATOM 628 N N . THR A 1 84 ? 7.448 -9.890 -12.364 1.00 85.25 84 THR A N 1
ATOM 629 C CA . THR A 1 84 ? 8.432 -8.858 -12.658 1.00 85.25 84 THR A CA 1
ATOM 630 C C . THR A 1 84 ? 7.825 -7.792 -13.569 1.00 85.25 84 THR A C 1
ATOM 632 O O . THR A 1 84 ? 6.804 -7.996 -14.219 1.00 85.25 84 THR A O 1
ATOM 635 N N . ARG A 1 85 ? 8.470 -6.623 -13.657 1.00 73.44 85 ARG A N 1
ATOM 636 C CA . ARG A 1 85 ? 8.036 -5.553 -14.577 1.00 73.44 85 ARG A CA 1
ATOM 637 C C . ARG A 1 85 ? 8.151 -5.941 -16.056 1.00 73.44 85 ARG A C 1
ATOM 639 O O . ARG A 1 85 ? 7.553 -5.264 -16.886 1.00 73.44 85 ARG A O 1
ATOM 646 N N . ALA A 1 86 ? 8.949 -6.961 -16.372 1.00 81.25 86 ALA A N 1
ATOM 647 C CA . ALA A 1 86 ? 9.200 -7.416 -17.734 1.00 81.25 86 ALA A CA 1
ATOM 648 C C . ALA A 1 86 ? 8.182 -8.462 -18.213 1.00 81.25 86 ALA A C 1
ATOM 650 O O . ALA A 1 86 ? 8.206 -8.819 -19.387 1.00 81.25 86 ALA A O 1
ATOM 651 N N . ASP A 1 87 ? 7.295 -8.940 -17.334 1.00 85.88 87 ASP A N 1
ATOM 652 C CA . ASP A 1 87 ? 6.343 -9.988 -17.687 1.00 85.88 87 ASP A CA 1
ATOM 653 C C . ASP A 1 87 ? 5.324 -9.446 -18.708 1.00 85.88 87 ASP A C 1
ATOM 655 O O . ASP A 1 87 ? 4.562 -8.524 -18.389 1.00 85.88 87 ASP A O 1
ATOM 659 N N . PRO A 1 88 ? 5.292 -9.992 -19.939 1.00 81.50 88 PRO A N 1
ATOM 660 C CA . PRO A 1 88 ? 4.565 -9.389 -21.057 1.00 81.50 88 PRO A CA 1
ATOM 661 C C . PRO A 1 88 ? 3.047 -9.402 -20.849 1.00 81.50 88 PRO A C 1
ATOM 663 O O . PRO A 1 88 ? 2.353 -8.485 -21.280 1.00 81.50 88 PRO A O 1
ATOM 666 N N . ASP A 1 89 ? 2.530 -10.403 -20.137 1.00 88.88 89 ASP A N 1
ATOM 667 C CA . ASP A 1 89 ? 1.097 -10.545 -19.882 1.00 88.88 89 ASP A CA 1
ATOM 668 C C . ASP A 1 89 ? 0.604 -9.747 -18.670 1.00 88.88 89 ASP A C 1
ATOM 670 O O . ASP A 1 89 ? -0.603 -9.565 -18.514 1.00 88.88 89 ASP A O 1
ATOM 674 N N . TYR A 1 90 ? 1.499 -9.221 -17.824 1.00 92.31 90 TYR A N 1
ATOM 675 C CA . TYR A 1 90 ? 1.081 -8.516 -16.608 1.00 92.31 90 TYR A CA 1
ATOM 676 C C . TYR A 1 90 ? 0.392 -7.174 -16.904 1.00 92.31 90 TYR A C 1
ATOM 678 O O . TYR A 1 90 ? -0.444 -6.723 -16.123 1.00 92.31 90 TYR A O 1
ATOM 686 N N . GLU A 1 91 ? 0.663 -6.571 -18.065 1.00 91.44 91 GLU A N 1
ATOM 687 C CA . GLU A 1 91 ? -0.033 -5.363 -18.534 1.00 91.44 91 GLU A CA 1
ATOM 688 C C . GLU A 1 91 ? -1.547 -5.549 -18.627 1.00 91.44 91 GLU A C 1
ATOM 690 O O . GLU A 1 91 ? -2.304 -4.629 -18.328 1.00 91.44 91 GLU A O 1
ATOM 695 N N . LYS A 1 92 ? -1.983 -6.760 -18.996 1.00 91.69 92 LYS A N 1
ATOM 696 C CA . LYS A 1 92 ? -3.402 -7.115 -19.109 1.00 91.69 92 LYS A CA 1
ATOM 697 C C . LYS A 1 92 ? -4.100 -7.118 -17.746 1.00 91.69 92 LYS A C 1
ATOM 699 O O . LYS A 1 92 ? -5.316 -6.992 -17.693 1.00 91.69 92 LYS A O 1
ATOM 704 N N . ILE A 1 93 ? -3.336 -7.274 -16.661 1.00 93.94 93 ILE A N 1
ATOM 705 C CA . ILE A 1 93 ? -3.830 -7.258 -15.279 1.00 93.94 93 ILE A CA 1
ATOM 706 C C . ILE A 1 93 ? -3.745 -5.848 -14.689 1.00 93.94 93 ILE A C 1
ATOM 708 O O . ILE A 1 93 ? -4.699 -5.374 -14.081 1.00 93.94 93 ILE A O 1
ATOM 712 N N . ASN A 1 94 ? -2.604 -5.174 -14.852 1.00 93.12 94 ASN A N 1
ATOM 713 C CA . ASN A 1 94 ? -2.419 -3.791 -14.426 1.00 93.12 94 ASN A CA 1
ATOM 714 C C . ASN A 1 94 ? -1.690 -2.994 -15.523 1.00 93.12 94 ASN A C 1
ATOM 716 O O . ASN A 1 94 ? -0.484 -3.201 -15.707 1.00 93.12 94 ASN A O 1
ATOM 720 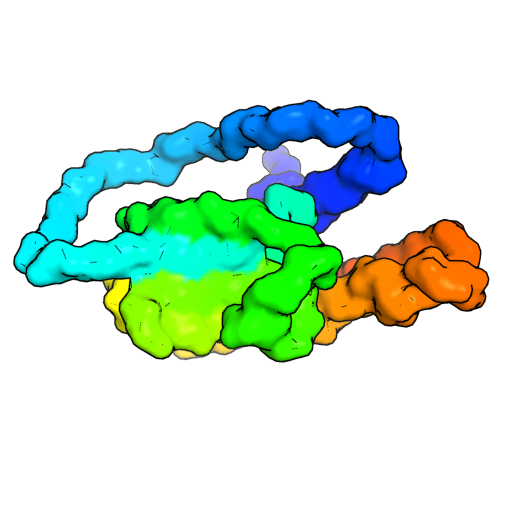N N . PRO A 1 95 ? -2.354 -2.022 -16.181 1.00 89.88 95 PRO A N 1
ATOM 721 C CA . PRO A 1 95 ? -1.768 -1.273 -17.294 1.00 89.88 95 PRO A CA 1
ATOM 722 C C . PRO A 1 95 ? -0.532 -0.451 -16.894 1.00 89.88 95 PRO A C 1
ATOM 724 O O . PRO A 1 95 ? 0.332 -0.186 -17.722 1.00 89.88 95 PRO A O 1
ATOM 727 N N . ILE A 1 96 ? -0.380 -0.085 -15.614 1.00 88.81 96 ILE A N 1
ATOM 728 C CA . ILE A 1 96 ? 0.794 0.663 -15.124 1.00 88.81 96 ILE A CA 1
ATOM 729 C C . ILE A 1 96 ? 2.005 -0.274 -14.883 1.00 88.81 96 ILE A C 1
ATOM 731 O O . ILE A 1 96 ? 3.130 0.175 -14.644 1.00 88.81 96 ILE A O 1
ATOM 735 N N . LYS A 1 97 ? 1.814 -1.602 -14.943 1.00 90.44 97 LYS A N 1
ATOM 736 C CA . LYS A 1 97 ? 2.854 -2.622 -14.688 1.00 90.44 97 LYS A CA 1
ATOM 737 C C . LYS A 1 97 ? 3.543 -2.471 -13.325 1.00 90.44 97 LYS A C 1
ATOM 739 O O . LYS A 1 97 ? 4.716 -2.821 -13.149 1.00 90.44 97 LYS A O 1
ATOM 744 N N . TYR A 1 98 ? 2.828 -1.930 -12.339 1.00 90.50 98 TYR A N 1
ATOM 745 C CA . TYR A 1 98 ? 3.259 -1.925 -10.944 1.00 90.50 98 TYR A CA 1
ATOM 746 C C . TYR A 1 98 ? 2.600 -3.069 -10.176 1.00 90.50 98 TYR A C 1
ATOM 748 O O . TYR A 1 98 ? 1.474 -3.480 -10.451 1.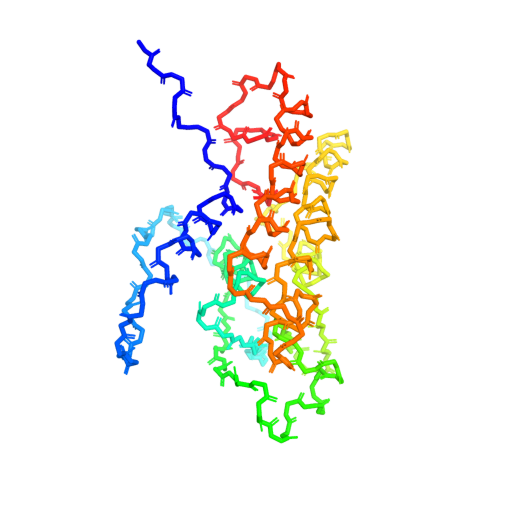00 90.50 98 TYR A O 1
ATOM 756 N N . VAL A 1 99 ? 3.319 -3.589 -9.189 1.00 93.81 99 VAL A N 1
ATOM 757 C CA . VAL A 1 99 ? 2.765 -4.492 -8.177 1.00 93.81 99 VAL A CA 1
ATOM 758 C C . VAL A 1 99 ? 2.413 -3.685 -6.922 1.00 93.81 99 VAL A C 1
ATOM 760 O O . VAL A 1 99 ? 3.134 -2.733 -6.602 1.00 93.81 99 VAL A O 1
ATOM 763 N N . PRO A 1 100 ? 1.367 -4.058 -6.168 1.00 96.38 100 PRO A N 1
ATOM 764 C CA . PRO A 1 100 ? 0.533 -5.250 -6.334 1.00 96.38 100 PRO A CA 1
ATOM 765 C C . PRO A 1 100 ? -0.669 -5.062 -7.274 1.00 96.38 100 PRO A C 1
ATOM 767 O O . PRO A 1 100 ? -1.129 -3.940 -7.492 1.00 96.38 100 PRO A O 1
ATOM 770 N N . ALA A 1 101 ? -1.208 -6.188 -7.742 1.00 97.50 101 ALA A N 1
ATOM 771 C CA . ALA A 1 101 ? -2.569 -6.305 -8.263 1.00 97.50 101 ALA A CA 1
ATOM 772 C C . ALA A 1 101 ? -3.259 -7.513 -7.616 1.00 97.50 101 ALA A C 1
ATOM 774 O O . ALA A 1 101 ? -2.639 -8.559 -7.419 1.00 97.50 101 ALA A O 1
ATOM 775 N N . PHE A 1 102 ? -4.526 -7.355 -7.259 1.00 98.00 102 PHE A N 1
ATOM 776 C CA . PHE A 1 102 ? -5.345 -8.360 -6.598 1.00 98.00 102 PHE A CA 1
ATOM 777 C C . PHE A 1 102 ? -6.508 -8.732 -7.512 1.00 98.00 102 PHE A C 1
ATOM 779 O O . PHE A 1 102 ? -7.249 -7.854 -7.950 1.00 98.00 102 PHE A O 1
ATOM 786 N N . VAL A 1 103 ? -6.634 -10.020 -7.816 1.00 97.56 103 VAL A N 1
ATOM 787 C CA . VAL A 1 103 ? -7.712 -10.573 -8.636 1.00 97.56 103 VAL A CA 1
ATOM 788 C C . VAL A 1 103 ? -8.621 -11.390 -7.741 1.00 97.56 103 VAL A C 1
ATOM 790 O O . VAL A 1 103 ? -8.169 -12.307 -7.057 1.00 97.56 103 VAL A O 1
ATOM 793 N N . ASP A 1 104 ? -9.899 -11.057 -7.768 1.00 96.44 104 ASP A N 1
ATOM 794 C CA . ASP A 1 104 ? -10.943 -11.699 -6.991 1.00 96.44 104 ASP A CA 1
ATOM 795 C C . ASP A 1 104 ? -12.113 -12.029 -7.918 1.00 96.44 104 ASP A C 1
ATOM 797 O O . ASP A 1 104 ? -12.907 -11.162 -8.271 1.00 96.44 104 ASP A O 1
ATOM 801 N N . GLY A 1 105 ? -12.170 -13.282 -8.376 1.00 94.31 105 GLY A N 1
ATOM 802 C CA . GLY A 1 105 ? -13.104 -13.683 -9.426 1.00 94.31 105 GLY A CA 1
ATOM 803 C C . GLY A 1 105 ? -12.838 -12.938 -10.738 1.00 94.31 105 GLY A C 1
ATOM 804 O O . GLY A 1 105 ? -11.755 -13.049 -11.312 1.00 94.31 105 GLY A O 1
ATOM 805 N N . ASP A 1 106 ? -13.838 -12.200 -11.211 1.00 93.69 106 ASP A N 1
ATOM 806 C CA . ASP A 1 106 ? -13.807 -11.360 -12.413 1.00 93.69 106 ASP A CA 1
ATOM 807 C C . ASP A 1 106 ? -13.341 -9.919 -12.142 1.00 93.69 106 ASP A C 1
ATOM 809 O O . ASP A 1 106 ? -13.141 -9.141 -13.077 1.00 93.69 106 ASP A O 1
ATOM 813 N N . PHE A 1 107 ? -13.132 -9.559 -10.875 1.00 95.75 107 PHE A N 1
ATOM 814 C CA . PHE A 1 107 ? -12.749 -8.217 -10.469 1.00 95.75 107 PHE A CA 1
ATOM 815 C C . PHE A 1 107 ? -11.241 -8.101 -10.232 1.00 95.75 107 PHE A C 1
ATOM 817 O O . PHE A 1 107 ? -10.612 -8.961 -9.611 1.00 95.75 107 PHE A O 1
ATOM 824 N N . VAL A 1 108 ? -10.651 -6.998 -10.699 1.00 96.44 108 VAL A N 1
ATOM 825 C CA . VAL A 1 108 ? -9.225 -6.698 -10.526 1.00 96.44 108 VAL A CA 1
ATOM 826 C C . VAL A 1 108 ? -9.064 -5.334 -9.873 1.00 96.44 108 VAL A C 1
ATOM 828 O O . VAL A 1 108 ? -9.579 -4.333 -10.368 1.00 96.44 108 VAL A O 1
ATOM 831 N N . VAL A 1 109 ? -8.295 -5.286 -8.785 1.00 97.19 109 VAL A N 1
ATOM 832 C CA . VAL A 1 109 ? -7.901 -4.044 -8.111 1.00 97.19 109 VAL A CA 1
ATOM 833 C C . VAL A 1 109 ? -6.387 -3.946 -8.080 1.00 97.19 109 VAL A C 1
ATOM 835 O O . VAL A 1 109 ? -5.693 -4.840 -7.599 1.00 97.19 109 VAL A O 1
ATOM 838 N N . SER A 1 110 ? -5.862 -2.827 -8.558 1.00 95.25 110 SER A N 1
ATOM 839 C CA . SER A 1 110 ? -4.465 -2.428 -8.381 1.00 95.25 110 SER A CA 1
ATOM 840 C C . SER A 1 110 ? -4.367 -1.249 -7.413 1.00 95.25 110 SER A C 1
ATOM 842 O O . SER A 1 110 ? -5.368 -0.590 -7.159 1.00 95.25 110 SER A O 1
ATOM 844 N N . ASP A 1 111 ? -3.154 -0.948 -6.944 1.00 94.56 111 ASP A N 1
ATOM 845 C CA . ASP A 1 111 ? -2.849 -0.022 -5.838 1.00 94.56 111 ASP A CA 1
ATOM 846 C C . ASP A 1 111 ? -3.031 -0.655 -4.454 1.00 94.56 111 ASP A C 1
ATOM 848 O O . ASP A 1 111 ? -4.089 -1.154 -4.080 1.00 94.56 111 ASP A O 1
ATOM 852 N N . SER A 1 112 ? -1.960 -0.637 -3.660 1.00 95.88 112 SER A N 1
ATOM 853 C CA . SER A 1 112 ? -1.951 -1.319 -2.367 1.00 95.88 112 SER A CA 1
ATOM 854 C C . SER A 1 112 ? -2.942 -0.747 -1.356 1.00 95.88 112 SER A C 1
ATOM 856 O O . SER A 1 112 ? -3.446 -1.516 -0.547 1.00 95.88 112 SER A O 1
ATOM 858 N N . LEU A 1 113 ? -3.197 0.567 -1.352 1.00 95.75 113 LEU A N 1
ATOM 859 C CA . LEU A 1 113 ? -4.132 1.158 -0.392 1.00 95.75 113 LEU A CA 1
ATOM 860 C C . LEU A 1 113 ? -5.573 0.884 -0.831 1.00 95.75 113 LEU A C 1
ATOM 862 O O . LEU A 1 113 ? -6.387 0.498 0.002 1.00 95.75 113 LEU A O 1
ATOM 866 N N . ALA A 1 114 ? -5.857 0.979 -2.134 1.00 96.50 114 ALA A N 1
ATOM 867 C CA . ALA A 1 114 ? -7.160 0.611 -2.688 1.00 96.50 114 ALA A CA 1
ATOM 868 C C . ALA A 1 114 ? -7.510 -0.860 -2.405 1.00 96.50 114 ALA A C 1
ATOM 870 O O . ALA A 1 114 ? -8.606 -1.147 -1.931 1.00 96.50 114 ALA A O 1
ATOM 871 N N . ILE A 1 115 ? -6.558 -1.783 -2.601 1.00 97.38 115 ILE A N 1
ATOM 872 C CA . ILE A 1 115 ? -6.743 -3.204 -2.269 1.00 97.38 115 ILE A CA 1
ATOM 873 C C . ILE A 1 115 ? -7.045 -3.384 -0.777 1.00 97.38 115 ILE A C 1
ATOM 875 O O . ILE A 1 115 ? -7.920 -4.162 -0.417 1.00 97.38 115 ILE A O 1
ATOM 879 N N . ILE A 1 116 ? -6.345 -2.676 0.111 1.00 96.56 116 ILE A N 1
ATOM 880 C CA . ILE A 1 116 ? -6.564 -2.818 1.556 1.00 96.56 116 ILE A CA 1
ATOM 881 C C . ILE A 1 116 ? -7.942 -2.295 1.972 1.00 96.56 116 ILE A C 1
ATOM 883 O O . ILE A 1 116 ? -8.596 -2.938 2.788 1.00 96.56 116 ILE A O 1
ATOM 887 N N . LEU A 1 117 ? -8.401 -1.180 1.398 1.00 96.12 117 LEU A N 1
ATOM 888 C CA . LEU A 1 117 ? -9.755 -0.669 1.632 1.00 96.12 117 LEU A CA 1
ATOM 889 C C . LEU A 1 117 ? -10.822 -1.629 1.097 1.00 96.12 117 LEU A C 1
ATOM 891 O O . LEU A 1 117 ? -11.791 -1.915 1.790 1.00 96.12 117 LEU A O 1
ATOM 895 N N . TYR A 1 118 ? -10.597 -2.210 -0.079 1.00 97.31 118 TYR A N 1
ATOM 896 C CA . TYR A 1 118 ? -11.458 -3.259 -0.616 1.00 97.31 118 TYR A CA 1
ATOM 897 C C . TYR A 1 118 ? -11.540 -4.478 0.323 1.00 97.31 118 TYR A C 1
ATOM 899 O O . TYR A 1 118 ? -12.625 -4.990 0.596 1.00 97.31 118 TYR A O 1
ATOM 907 N N . LEU A 1 119 ? -10.403 -4.932 0.868 1.00 95.88 119 LEU A N 1
ATOM 908 C CA . LEU A 1 119 ? -10.371 -6.026 1.843 1.00 95.88 119 LEU A CA 1
ATOM 909 C C . LEU A 1 119 ? -11.046 -5.644 3.166 1.00 95.88 119 LEU A C 1
ATOM 911 O O . LEU A 1 119 ? -11.609 -6.521 3.822 1.00 95.88 119 LEU A O 1
ATOM 915 N N . GLU A 1 120 ? -10.978 -4.372 3.569 1.00 94.88 120 GLU A N 1
ATOM 916 C CA . GLU A 1 120 ? -11.651 -3.869 4.768 1.00 94.88 120 GLU A CA 1
ATOM 917 C C . GLU A 1 120 ? -13.163 -4.040 4.673 1.00 94.88 120 GLU A C 1
ATOM 919 O O . GLU A 1 120 ? -13.761 -4.603 5.590 1.00 94.88 120 GLU A O 1
ATOM 924 N N . ASP A 1 121 ? -13.743 -3.640 3.542 1.00 95.31 121 ASP A N 1
ATOM 925 C CA . ASP A 1 121 ? -15.182 -3.736 3.306 1.00 95.31 121 ASP A CA 1
ATOM 926 C C . ASP A 1 121 ? -15.625 -5.187 3.053 1.00 95.31 121 ASP A C 1
ATOM 928 O O . ASP A 1 121 ? -16.663 -5.620 3.555 1.00 95.31 121 ASP A O 1
ATOM 932 N N . LYS A 1 122 ? -14.830 -5.974 2.312 1.00 95.00 122 LYS A N 1
ATOM 933 C CA . LYS A 1 122 ? -15.172 -7.367 1.977 1.00 95.00 122 LYS A CA 1
ATOM 934 C C . LYS A 1 122 ? -15.090 -8.323 3.174 1.00 95.00 122 LYS A C 1
ATOM 936 O O . LYS A 1 122 ? -15.886 -9.258 3.263 1.00 95.00 122 LYS A O 1
ATOM 941 N N . TYR A 1 123 ? -14.136 -8.115 4.083 1.00 93.56 123 TYR A N 1
ATOM 942 C CA . TYR A 1 123 ? -13.876 -9.003 5.224 1.00 93.56 123 TYR A CA 1
ATOM 943 C C . TYR A 1 123 ? -13.957 -8.236 6.557 1.00 93.56 123 TYR A C 1
ATOM 945 O O . TYR A 1 123 ? -12.929 -7.982 7.196 1.00 93.56 123 TYR A O 1
ATOM 953 N N . PRO A 1 124 ? -15.160 -7.853 7.021 1.00 91.56 124 PRO A N 1
ATOM 954 C CA . PRO A 1 124 ? -15.327 -6.965 8.177 1.00 91.56 124 PRO A CA 1
ATOM 955 C C . PRO A 1 124 ? -14.985 -7.612 9.532 1.00 91.56 124 PRO A C 1
ATOM 957 O O . PRO A 1 124 ? -14.947 -6.922 10.545 1.00 91.56 124 PRO A O 1
ATOM 960 N N . GLN A 1 125 ? -14.731 -8.926 9.584 1.00 88.44 125 GLN A N 1
ATOM 961 C CA . GLN A 1 125 ? -14.528 -9.671 10.836 1.00 88.44 125 GLN A CA 1
ATOM 962 C C . GLN A 1 125 ? -13.251 -9.262 11.585 1.00 88.44 125 GLN A C 1
ATOM 964 O O . GLN A 1 125 ? -13.200 -9.348 12.809 1.00 88.44 125 GLN A O 1
ATOM 969 N N . TRP A 1 126 ? -12.230 -8.814 10.851 1.00 88.00 126 TRP A N 1
ATOM 970 C CA . TRP A 1 126 ? -10.919 -8.441 11.387 1.00 88.00 126 TRP A CA 1
ATOM 971 C C . TRP A 1 126 ? -10.571 -7.022 10.923 1.00 88.00 126 TRP A C 1
ATOM 973 O O . TRP A 1 126 ? -9.888 -6.868 9.910 1.00 88.00 126 TRP A O 1
ATOM 983 N N . PRO A 1 127 ? -11.104 -5.968 11.561 1.00 90.88 127 PRO A N 1
ATOM 984 C CA . PRO A 1 127 ? -10.982 -4.604 11.055 1.00 90.88 127 PRO A CA 1
ATOM 985 C C . PRO A 1 127 ? -9.517 -4.166 10.985 1.00 90.88 127 PRO A C 1
ATOM 987 O O . PRO A 1 127 ? -8.773 -4.257 11.959 1.00 90.88 127 PRO A O 1
ATOM 990 N N . LEU A 1 128 ? -9.108 -3.672 9.820 1.00 91.62 128 LEU A N 1
ATOM 991 C CA . LEU A 1 128 ? -7.791 -3.087 9.588 1.00 91.62 128 LEU A CA 1
ATOM 992 C C . LEU A 1 128 ? -7.788 -1.594 9.898 1.00 91.62 128 LEU A C 1
ATOM 994 O O . LEU A 1 128 ? -6.713 -1.010 9.997 1.00 91.62 128 LEU A O 1
ATOM 998 N N . LEU A 1 129 ? -8.957 -0.969 10.054 1.00 92.31 129 LEU A N 1
ATOM 999 C CA . LEU A 1 129 ? -9.079 0.443 10.386 1.00 92.31 129 LEU A CA 1
ATOM 1000 C C . LEU A 1 129 ? -9.802 0.655 11.725 1.00 92.31 129 LEU A C 1
ATOM 1002 O O . LEU A 1 129 ? -10.666 -0.139 12.113 1.00 92.31 129 LEU A O 1
ATOM 1006 N N . PRO A 1 130 ? -9.496 1.757 12.433 1.00 90.62 130 PRO A N 1
ATOM 1007 C CA . PRO A 1 130 ? -10.313 2.200 13.553 1.00 90.62 130 PRO A CA 1
ATOM 1008 C C . PRO A 1 130 ? -11.776 2.406 13.143 1.00 90.62 130 PRO A C 1
ATOM 1010 O O . PRO A 1 130 ? -12.059 2.916 12.061 1.00 90.62 130 PRO A O 1
ATOM 1013 N N . GLN A 1 131 ? -12.700 2.069 14.043 1.00 89.88 131 GLN A N 1
ATOM 1014 C CA . GLN A 1 131 ? -14.129 2.358 13.867 1.00 89.88 131 GLN A CA 1
ATOM 1015 C C . GLN A 1 131 ? -14.475 3.808 14.237 1.00 89.88 131 GLN A C 1
ATOM 1017 O O . GLN A 1 131 ? -15.389 4.395 13.665 1.00 89.88 131 GLN A O 1
ATOM 1022 N N . ASP A 1 132 ? -13.724 4.407 15.169 1.00 91.56 132 ASP A N 1
ATOM 1023 C CA . ASP A 1 132 ? -13.856 5.830 15.480 1.00 91.56 132 ASP A CA 1
ATOM 1024 C C . ASP A 1 132 ? -13.465 6.686 14.269 1.00 91.56 132 ASP A C 1
ATOM 1026 O O . ASP A 1 132 ? -12.379 6.528 13.703 1.00 91.56 132 ASP A O 1
ATOM 1030 N N . LEU A 1 133 ? -14.339 7.628 13.910 1.00 92.88 133 LEU A N 1
ATOM 1031 C CA . LEU A 1 133 ? -14.199 8.448 12.709 1.00 92.88 133 LEU A CA 1
ATOM 1032 C C . LEU A 1 133 ? -12.890 9.248 12.695 1.00 92.88 133 LEU A C 1
ATOM 1034 O O . LEU A 1 133 ? -12.211 9.303 11.668 1.00 92.88 133 LEU A O 1
ATOM 1038 N N . LYS A 1 134 ? -12.519 9.862 13.825 1.00 91.00 134 LYS A N 1
ATOM 1039 C CA . LYS A 1 134 ? -11.324 10.714 13.904 1.00 91.00 134 LYS A CA 1
ATOM 1040 C C . LYS A 1 134 ? -10.058 9.870 13.824 1.00 91.00 134 LYS A C 1
ATOM 1042 O O . LYS A 1 134 ? -9.167 10.184 13.039 1.00 91.00 134 LYS A O 1
ATOM 1047 N N . LYS A 1 135 ? -9.996 8.764 14.569 1.00 89.06 135 LYS A N 1
ATOM 1048 C CA . LYS A 1 135 ? -8.871 7.821 14.508 1.00 89.06 135 LYS A CA 1
ATOM 1049 C C . LYS A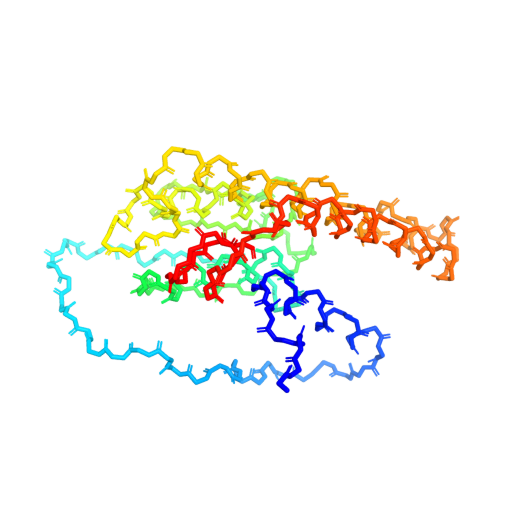 1 135 ? -8.724 7.222 13.114 1.00 89.06 135 LYS A C 1
ATOM 1051 O O . LYS A 1 135 ? -7.605 7.152 12.616 1.00 89.06 135 LYS A O 1
ATOM 1056 N N . LYS A 1 136 ? -9.829 6.849 12.458 1.00 91.56 136 LYS A N 1
ATOM 1057 C CA . LYS A 1 136 ? -9.829 6.355 11.074 1.00 91.56 136 LYS A CA 1
ATOM 1058 C C . LYS A 1 136 ? -9.261 7.394 10.111 1.00 91.56 136 LYS A C 1
ATOM 1060 O O . LYS A 1 136 ? -8.420 7.054 9.285 1.00 91.56 136 LYS A O 1
ATOM 1065 N N . ALA A 1 137 ? -9.670 8.657 10.244 1.00 92.94 137 ALA A N 1
ATOM 1066 C CA . ALA A 1 137 ? -9.159 9.744 9.414 1.00 92.94 137 ALA A CA 1
ATOM 1067 C C . ALA A 1 137 ? -7.643 9.942 9.584 1.00 92.94 137 ALA A C 1
ATOM 1069 O O . ALA A 1 137 ? -6.930 10.009 8.585 1.00 92.94 137 ALA A O 1
ATOM 1070 N N . ILE A 1 138 ? -7.136 9.961 10.823 1.00 91.38 138 ILE A N 1
ATOM 1071 C CA . ILE A 1 138 ? -5.690 10.066 11.096 1.00 91.38 138 ILE A CA 1
ATOM 1072 C C . ILE A 1 138 ? -4.931 8.844 10.566 1.00 91.38 138 ILE A C 1
ATOM 1074 O O . ILE A 1 138 ? -3.872 8.984 9.958 1.00 91.38 138 ILE A O 1
ATOM 1078 N N . ASN A 1 139 ? -5.487 7.647 10.737 1.00 91.69 139 ASN A N 1
ATOM 1079 C CA . ASN A 1 139 ? -4.900 6.410 10.239 1.00 91.69 139 ASN A CA 1
ATOM 1080 C C . ASN A 1 139 ? -4.743 6.432 8.703 1.00 91.69 139 ASN A C 1
ATOM 1082 O O . ASN A 1 139 ? -3.646 6.225 8.182 1.00 91.69 139 ASN A O 1
ATOM 1086 N N . LEU A 1 140 ? -5.804 6.810 7.983 1.00 93.50 140 LEU A N 1
ATOM 1087 C CA . LEU A 1 140 ? -5.767 6.978 6.528 1.00 93.50 140 LEU A CA 1
ATOM 1088 C C . LEU A 1 140 ? -4.841 8.117 6.092 1.00 93.50 140 LEU A C 1
ATOM 1090 O O . LEU A 1 140 ? -4.141 7.979 5.091 1.00 93.50 140 LEU A O 1
ATOM 1094 N N . GLN A 1 141 ? -4.785 9.218 6.845 1.00 94.75 141 GLN A N 1
ATOM 1095 C CA . GLN A 1 141 ? -3.848 10.309 6.584 1.00 94.75 141 GLN A CA 1
ATOM 1096 C C . GLN A 1 141 ? -2.398 9.814 6.644 1.00 94.75 141 GLN A C 1
ATOM 1098 O O . GLN A 1 141 ? -1.622 10.089 5.728 1.00 94.75 141 GLN A O 1
ATOM 1103 N N . ILE A 1 142 ? -2.038 9.044 7.674 1.00 93.88 142 ILE A N 1
ATOM 1104 C CA . ILE A 1 142 ? -0.701 8.453 7.817 1.00 93.88 142 ILE A CA 1
ATOM 1105 C C . ILE A 1 142 ? -0.415 7.476 6.672 1.00 93.88 142 ILE A C 1
ATOM 1107 O O . ILE A 1 142 ? 0.630 7.585 6.023 1.00 93.88 142 ILE A O 1
ATOM 1111 N N . ALA A 1 143 ? -1.354 6.577 6.364 1.00 93.88 143 ALA A N 1
ATOM 1112 C CA . ALA A 1 143 ? -1.215 5.640 5.252 1.00 93.88 143 ALA A CA 1
ATOM 1113 C C . ALA A 1 143 ? -0.978 6.375 3.921 1.00 93.88 143 ALA A C 1
ATOM 1115 O O . ALA A 1 143 ? -0.117 5.978 3.132 1.00 93.88 143 ALA A O 1
ATOM 1116 N N . ASN A 1 144 ? -1.676 7.490 3.690 1.00 94.75 144 ASN A N 1
ATOM 1117 C CA . ASN A 1 144 ? -1.540 8.288 2.477 1.00 94.75 144 ASN A CA 1
ATOM 1118 C C . ASN A 1 144 ? -0.227 9.091 2.425 1.00 94.75 144 ASN A C 1
ATOM 1120 O O . ASN A 1 144 ? 0.360 9.241 1.353 1.00 94.75 144 ASN A O 1
ATOM 1124 N N . ILE A 1 145 ? 0.305 9.549 3.566 1.00 94.81 145 ILE A N 1
ATOM 1125 C CA . ILE A 1 145 ? 1.663 10.122 3.625 1.00 94.81 145 ILE A CA 1
ATOM 1126 C C . ILE A 1 145 ? 2.673 9.086 3.119 1.00 94.81 145 ILE A C 1
ATOM 1128 O O . ILE A 1 145 ? 3.506 9.396 2.265 1.00 94.81 145 ILE A O 1
ATOM 1132 N N . VAL A 1 146 ? 2.567 7.836 3.573 1.00 93.19 146 VAL A N 1
ATOM 1133 C CA . VAL A 1 146 ? 3.456 6.762 3.115 1.00 93.19 146 VAL A CA 1
ATOM 1134 C C . VAL A 1 146 ? 3.238 6.453 1.629 1.00 93.19 146 VAL A C 1
ATOM 1136 O O . VAL A 1 146 ? 4.210 6.390 0.874 1.00 93.19 146 VAL A O 1
ATOM 1139 N N . CYS A 1 147 ? 1.988 6.269 1.198 1.00 92.94 147 CYS A N 1
ATOM 1140 C CA . CYS A 1 147 ? 1.657 5.799 -0.152 1.00 92.94 147 CYS A CA 1
ATOM 1141 C C . CYS A 1 147 ? 1.851 6.857 -1.241 1.00 92.94 147 CYS A C 1
ATOM 1143 O O . CYS A 1 147 ? 2.282 6.507 -2.336 1.00 92.94 147 CYS A O 1
ATOM 1145 N N . SER A 1 148 ? 1.578 8.129 -0.953 1.00 91.75 148 SER A N 1
ATOM 1146 C CA . SER A 1 148 ? 1.578 9.195 -1.962 1.00 91.75 148 SER A CA 1
ATOM 1147 C C . SER A 1 148 ? 2.721 10.191 -1.796 1.00 91.75 148 SER A C 1
ATOM 1149 O O . SER A 1 148 ? 3.170 10.757 -2.787 1.00 91.75 148 SER A O 1
ATOM 1151 N N . SER A 1 149 ? 3.217 10.410 -0.572 1.00 91.19 149 SER A N 1
ATOM 1152 C CA . SER A 1 149 ? 4.250 11.434 -0.317 1.00 91.19 149 SER A CA 1
ATOM 1153 C C . SER A 1 149 ? 5.653 10.866 -0.116 1.00 91.19 149 SER A C 1
ATOM 1155 O O . SER A 1 149 ? 6.627 11.575 -0.348 1.00 91.19 149 SER A O 1
ATOM 1157 N N . ILE A 1 150 ? 5.775 9.612 0.327 1.00 92.44 150 ILE A N 1
ATOM 1158 C CA . ILE A 1 150 ? 7.072 8.968 0.568 1.00 92.44 150 ILE A CA 1
ATOM 1159 C C . ILE A 1 150 ? 7.401 8.001 -0.568 1.00 92.44 150 ILE A C 1
ATOM 1161 O O . ILE A 1 150 ? 8.378 8.192 -1.285 1.00 92.44 150 ILE A O 1
ATOM 1165 N N . GLN A 1 151 ? 6.594 6.955 -0.739 1.00 91.19 151 GLN A N 1
ATOM 1166 C CA . GLN A 1 151 ? 6.930 5.817 -1.594 1.00 91.19 151 GLN A CA 1
ATOM 1167 C C . GLN A 1 151 ? 7.153 6.171 -3.079 1.00 91.19 151 GLN A C 1
ATOM 1169 O O . GLN A 1 151 ? 8.141 5.681 -3.631 1.00 91.19 151 GLN A O 1
ATOM 1174 N N . PRO A 1 152 ? 6.325 6.992 -3.758 1.00 88.50 152 PRO A N 1
ATOM 1175 C CA . PRO A 1 152 ? 6.514 7.256 -5.187 1.00 88.50 152 PRO A CA 1
ATOM 1176 C C . PRO A 1 152 ? 7.844 7.962 -5.475 1.00 88.50 152 PRO A C 1
ATOM 1178 O O . PRO A 1 152 ? 8.469 7.717 -6.503 1.00 88.50 152 PRO A O 1
ATOM 1181 N N . LEU A 1 153 ? 8.326 8.762 -4.520 1.00 87.81 153 LEU A N 1
ATOM 1182 C CA . LEU A 1 153 ? 9.580 9.512 -4.605 1.00 87.81 153 LEU A CA 1
ATOM 1183 C C . LEU A 1 153 ? 10.823 8.659 -4.306 1.00 87.81 153 LEU A C 1
ATOM 1185 O O . LEU A 1 153 ? 11.940 9.155 -4.384 1.00 87.81 153 LEU A O 1
ATOM 1189 N N . GLN A 1 154 ? 10.639 7.378 -3.977 1.00 84.06 154 GLN A N 1
ATOM 1190 C CA . GLN A 1 154 ? 11.713 6.385 -3.874 1.00 84.06 154 GLN A CA 1
ATOM 1191 C C . GLN A 1 154 ? 11.842 5.534 -5.136 1.00 84.06 154 GLN A C 1
ATOM 1193 O O . GLN A 1 154 ? 12.761 4.722 -5.242 1.00 84.06 154 GLN A O 1
ATOM 1198 N N . CYS A 1 155 ? 10.899 5.655 -6.073 1.00 83.06 155 CYS A N 1
ATOM 1199 C CA . CYS A 1 155 ? 10.905 4.838 -7.271 1.00 83.06 155 CYS A CA 1
ATOM 1200 C C . CYS A 1 155 ? 12.143 5.166 -8.109 1.00 83.06 155 CYS A C 1
ATOM 1202 O O . CYS A 1 155 ? 12.343 6.319 -8.484 1.00 83.06 155 CYS A O 1
ATOM 1204 N N . TYR A 1 156 ? 12.943 4.151 -8.445 1.00 75.75 156 TYR A N 1
ATOM 1205 C CA . TYR A 1 156 ? 14.190 4.317 -9.198 1.00 75.75 156 TYR A CA 1
ATOM 1206 C C . TYR A 1 156 ? 14.026 5.073 -10.523 1.00 75.75 156 TYR A C 1
ATOM 1208 O O . TYR A 1 156 ? 14.936 5.788 -10.931 1.00 75.75 156 TYR A O 1
ATOM 1216 N N . ALA A 1 157 ? 12.868 4.943 -11.175 1.00 74.19 157 ALA A N 1
ATOM 1217 C CA . ALA A 1 157 ? 12.548 5.706 -12.378 1.00 74.19 157 ALA A CA 1
ATOM 1218 C C . ALA A 1 157 ? 12.317 7.200 -12.082 1.00 74.19 157 ALA A C 1
ATOM 1220 O O . ALA A 1 157 ? 12.714 8.052 -12.866 1.00 74.19 157 ALA A O 1
ATOM 1221 N N . VAL A 1 158 ? 11.700 7.525 -10.942 1.00 79.88 158 VAL A N 1
ATOM 1222 C CA . VAL A 1 158 ? 11.407 8.907 -10.526 1.00 79.88 158 VAL A CA 1
ATOM 1223 C C . VAL A 1 158 ? 12.674 9.631 -10.076 1.00 79.88 158 VAL A C 1
ATOM 1225 O O . VAL A 1 158 ? 12.846 10.805 -10.379 1.00 79.88 158 VAL A O 1
ATOM 1228 N N . ILE A 1 159 ? 13.583 8.931 -9.396 1.00 83.31 159 ILE A N 1
ATOM 1229 C CA . ILE A 1 159 ? 14.875 9.485 -8.962 1.00 83.31 159 ILE A CA 1
ATOM 1230 C C . ILE A 1 159 ? 15.978 9.323 -10.018 1.00 83.31 159 ILE A C 1
ATOM 1232 O O . ILE A 1 159 ? 17.148 9.373 -9.670 1.00 83.31 159 ILE A O 1
ATOM 1236 N N . GLY A 1 160 ? 15.632 9.099 -11.290 1.00 79.19 160 GLY A N 1
ATOM 1237 C CA . GLY A 1 160 ? 16.587 9.132 -12.407 1.00 79.19 160 GLY A CA 1
ATOM 1238 C C . GLY A 1 160 ? 17.709 8.084 -12.367 1.00 79.19 160 GLY A C 1
ATOM 1239 O O . GLY A 1 160 ? 18.706 8.234 -13.070 1.00 79.19 160 GLY A O 1
ATOM 1240 N N . LEU A 1 161 ? 17.586 7.034 -11.544 1.00 79.25 161 LEU A N 1
ATOM 1241 C CA . LEU A 1 161 ? 18.631 6.013 -11.409 1.00 79.25 161 LEU A CA 1
ATOM 1242 C C . LEU A 1 161 ? 18.593 5.012 -12.572 1.00 79.25 161 LEU A C 1
ATOM 1244 O O . LEU A 1 161 ? 19.631 4.529 -13.009 1.00 79.25 161 LEU A O 1
ATOM 1248 N N . VAL A 1 162 ? 17.398 4.692 -13.082 1.00 81.81 162 VAL A N 1
ATOM 1249 C CA . VAL A 1 162 ? 17.227 3.710 -14.174 1.00 81.81 162 VAL A CA 1
ATOM 1250 C C . VAL A 1 162 ? 17.744 4.235 -15.512 1.00 81.81 162 VAL A C 1
ATOM 1252 O O . VAL A 1 162 ? 18.271 3.459 -16.302 1.00 81.81 162 VAL A O 1
ATOM 1255 N N . ASP A 1 163 ? 17.585 5.529 -15.778 1.00 84.56 163 ASP A N 1
ATOM 1256 C CA . ASP A 1 163 ? 17.983 6.164 -17.038 1.00 84.56 163 ASP A CA 1
ATOM 1257 C C . ASP A 1 163 ? 19.330 6.898 -16.945 1.00 84.56 163 ASP A C 1
ATOM 1259 O O . ASP A 1 163 ? 19.739 7.556 -17.899 1.00 84.56 163 ASP A O 1
ATOM 1263 N N . GLY A 1 164 ? 20.030 6.768 -15.811 1.00 85.31 164 GLY A N 1
ATOM 1264 C CA . GLY A 1 164 ? 21.355 7.346 -15.588 1.00 85.31 164 GLY A CA 1
ATOM 1265 C C . GLY A 1 164 ? 21.370 8.869 -15.449 1.00 85.31 164 GLY A C 1
ATOM 1266 O O . GLY A 1 164 ? 22.444 9.463 -15.506 1.00 85.31 164 GLY A O 1
ATOM 1267 N N . LYS A 1 165 ? 20.209 9.517 -15.272 1.00 88.25 165 LYS A N 1
ATOM 1268 C CA . LYS A 1 165 ? 20.116 10.977 -15.110 1.00 88.25 165 LYS A CA 1
ATOM 1269 C C . LYS A 1 165 ? 20.682 11.476 -13.787 1.00 88.25 165 LYS A C 1
ATOM 1271 O O . LYS A 1 165 ? 21.102 12.626 -13.728 1.00 88.25 165 LYS A O 1
ATOM 1276 N N . LEU A 1 166 ? 20.669 10.645 -12.743 1.00 88.00 166 LEU A N 1
ATOM 1277 C CA . LEU A 1 166 ? 21.195 10.985 -11.421 1.00 88.00 166 LEU A CA 1
ATOM 1278 C C . LEU A 1 166 ? 22.149 9.900 -10.920 1.00 88.00 166 LEU A C 1
ATOM 1280 O O . LEU A 1 166 ? 21.924 8.703 -11.110 1.00 88.00 166 LEU A O 1
ATOM 1284 N N . GLY A 1 167 ? 23.208 10.326 -10.231 1.00 89.81 167 GLY A N 1
ATOM 1285 C CA . GLY A 1 167 ? 24.110 9.410 -9.537 1.00 89.81 167 GLY A CA 1
ATOM 1286 C C . GLY A 1 167 ? 23.444 8.760 -8.320 1.00 89.81 167 GLY A C 1
ATOM 1287 O O . GLY A 1 167 ? 22.468 9.278 -7.765 1.00 89.81 167 GLY A O 1
ATOM 1288 N N . SER A 1 168 ? 23.997 7.633 -7.861 1.00 87.19 168 SER A N 1
ATOM 1289 C CA . SER A 1 168 ? 23.486 6.904 -6.690 1.00 87.19 168 SER A CA 1
ATOM 1290 C C . SER A 1 168 ? 23.417 7.775 -5.432 1.00 87.19 168 SER A C 1
ATOM 1292 O O . SER A 1 168 ? 22.421 7.727 -4.715 1.00 87.19 168 SER A O 1
ATOM 1294 N N . ASP A 1 169 ? 24.429 8.608 -5.177 1.00 90.12 169 ASP A N 1
ATOM 1295 C CA . ASP A 1 169 ? 24.469 9.457 -3.980 1.00 90.12 169 ASP A CA 1
ATOM 1296 C C . ASP A 1 169 ? 23.420 10.569 -4.009 1.00 90.12 169 ASP A C 1
ATOM 1298 O O . ASP A 1 169 ? 22.741 10.808 -3.009 1.00 90.12 169 ASP A O 1
ATOM 1302 N N . GLU A 1 170 ? 23.241 11.219 -5.157 1.00 88.62 170 GLU A N 1
ATOM 1303 C CA . GLU A 1 170 ? 22.223 12.253 -5.346 1.00 88.62 170 GLU A CA 1
ATOM 1304 C C . GLU A 1 170 ? 20.812 11.666 -5.208 1.00 88.62 170 GLU A C 1
ATOM 1306 O O . GLU A 1 170 ? 19.986 12.168 -4.440 1.00 88.62 170 GLU A O 1
ATOM 1311 N N . SER A 1 171 ? 20.577 10.518 -5.848 1.00 88.69 171 SER A N 1
ATOM 1312 C CA . SER A 1 171 ? 19.344 9.739 -5.710 1.00 88.69 171 SER A CA 1
ATOM 1313 C C . SER A 1 171 ? 19.055 9.403 -4.243 1.00 88.69 171 SER A C 1
ATOM 1315 O O . SER A 1 171 ? 17.947 9.624 -3.748 1.00 88.69 171 SER A O 1
ATOM 1317 N N . LEU A 1 172 ? 20.059 8.918 -3.503 1.00 88.75 172 LEU A N 1
ATOM 1318 C CA . LEU A 1 172 ? 19.929 8.593 -2.081 1.00 88.75 172 LEU A CA 1
ATOM 1319 C C . LEU A 1 172 ? 19.617 9.823 -1.222 1.00 88.75 172 LEU A C 1
ATOM 1321 O O . LEU A 1 172 ? 18.840 9.707 -0.272 1.00 88.75 172 LEU A O 1
ATOM 1325 N N . GLN A 1 173 ? 20.189 10.990 -1.525 1.00 90.62 173 GLN A N 1
ATOM 1326 C CA . GLN A 1 173 ? 19.886 12.234 -0.810 1.00 90.62 173 GLN A CA 1
ATOM 1327 C C . GLN A 1 173 ? 18.434 12.672 -1.025 1.00 90.62 173 GLN A C 1
ATOM 1329 O O . GLN A 1 173 ? 17.751 13.016 -0.056 1.00 90.62 173 GLN A O 1
ATOM 1334 N N . ILE A 1 174 ? 17.936 12.591 -2.263 1.00 89.62 174 ILE A N 1
ATOM 1335 C CA . ILE A 1 174 ? 16.535 12.880 -2.595 1.00 89.62 174 ILE A CA 1
ATOM 1336 C C . ILE A 1 174 ? 15.606 11.929 -1.835 1.00 89.62 174 ILE A C 1
ATOM 1338 O O . ILE A 1 174 ? 14.691 12.379 -1.140 1.00 89.62 174 ILE A O 1
ATOM 1342 N N . VAL A 1 175 ? 15.881 10.623 -1.897 1.00 90.81 175 VAL A N 1
ATOM 1343 C CA . VAL A 1 175 ? 15.107 9.605 -1.177 1.00 90.81 175 VAL A CA 1
ATOM 1344 C C . VAL A 1 175 ? 15.075 9.891 0.324 1.00 90.81 175 VAL A C 1
ATOM 1346 O O . VAL A 1 175 ? 13.996 9.924 0.919 1.00 90.81 175 VAL A O 1
ATOM 1349 N N . ARG A 1 176 ? 16.235 10.147 0.944 1.00 91.56 176 ARG A N 1
ATOM 1350 C CA . ARG A 1 176 ? 16.331 10.462 2.380 1.00 91.56 176 ARG A CA 1
ATOM 1351 C C . ARG A 1 176 ? 15.514 11.696 2.744 1.00 91.56 176 ARG A C 1
ATOM 1353 O O . ARG A 1 176 ? 14.741 11.637 3.691 1.00 91.56 176 ARG A O 1
ATOM 1360 N N . ARG A 1 177 ? 15.601 12.772 1.958 1.00 92.94 177 ARG A N 1
ATOM 1361 C CA . ARG A 1 177 ? 14.852 14.014 2.203 1.00 92.94 177 ARG A CA 1
ATOM 1362 C C . ARG A 1 177 ? 13.345 13.774 2.303 1.00 92.94 177 ARG A C 1
ATOM 1364 O O . ARG A 1 177 ? 12.704 14.313 3.205 1.00 92.94 177 ARG A O 1
ATOM 1371 N N . TYR A 1 178 ? 12.768 12.999 1.385 1.00 92.56 178 TYR A N 1
ATOM 1372 C CA . TYR A 1 178 ? 11.321 12.753 1.373 1.00 92.56 178 TYR A CA 1
ATOM 1373 C C . TYR A 1 178 ? 10.877 11.733 2.418 1.00 92.56 178 TYR A C 1
ATOM 1375 O O . TYR A 1 178 ? 9.811 11.907 3.009 1.00 92.56 178 TYR A O 1
ATOM 1383 N N . ILE A 1 179 ? 11.715 10.733 2.709 1.00 92.88 179 ILE A N 1
ATOM 1384 C CA . ILE A 1 179 ? 11.534 9.855 3.869 1.00 92.88 179 ILE A CA 1
ATOM 1385 C C . ILE A 1 179 ? 11.473 10.701 5.143 1.00 92.88 179 ILE A C 1
ATOM 1387 O O . ILE A 1 179 ? 10.463 10.666 5.842 1.00 92.88 179 ILE A O 1
ATOM 1391 N N . ASP A 1 180 ? 12.496 11.512 5.406 1.00 95.44 180 ASP A N 1
ATOM 1392 C CA . ASP A 1 180 ? 12.600 12.308 6.630 1.00 95.44 180 ASP A CA 1
ATOM 1393 C C . ASP A 1 180 ? 11.441 13.301 6.753 1.00 95.44 180 ASP A C 1
ATOM 1395 O O . ASP A 1 180 ? 10.845 13.437 7.820 1.00 95.44 180 ASP A O 1
ATOM 1399 N N . LYS A 1 181 ? 11.069 13.972 5.655 1.00 95.00 181 LYS A N 1
ATOM 1400 C CA . LYS A 1 181 ? 9.920 14.886 5.633 1.00 95.00 181 LYS A CA 1
ATOM 1401 C C . LYS A 1 181 ? 8.618 14.167 5.995 1.00 95.00 181 LYS A C 1
ATOM 1403 O O . LYS A 1 181 ? 7.845 14.689 6.796 1.00 95.00 181 LYS A O 1
ATOM 1408 N N . GLY A 1 182 ? 8.370 13.000 5.403 1.00 95.19 182 GLY A N 1
ATOM 1409 C CA . GLY A 1 182 ? 7.159 12.226 5.656 1.00 95.19 182 GLY A CA 1
ATOM 1410 C C . GLY A 1 182 ? 7.105 11.670 7.078 1.00 95.19 182 GLY A C 1
ATOM 1411 O O . GLY A 1 182 ? 6.090 11.825 7.751 1.00 95.19 182 GLY A O 1
ATOM 1412 N N . PHE A 1 183 ? 8.209 11.109 7.579 1.00 94.75 183 PHE A N 1
ATOM 1413 C CA . PHE A 1 183 ? 8.276 10.601 8.952 1.00 94.75 183 PHE A CA 1
ATOM 1414 C C . PHE A 1 183 ? 8.121 11.702 9.995 1.00 94.75 183 PHE A C 1
ATOM 1416 O O . PHE A 1 183 ? 7.348 11.516 10.925 1.00 94.75 183 PHE A O 1
ATOM 1423 N N . ARG A 1 184 ? 8.732 12.877 9.803 1.00 96.50 184 ARG A N 1
ATOM 1424 C CA . ARG A 1 184 ? 8.516 14.027 10.699 1.00 96.50 184 ARG A CA 1
ATOM 1425 C C . ARG A 1 184 ? 7.050 14.454 10.762 1.00 96.50 184 ARG A C 1
ATOM 1427 O O . ARG A 1 184 ? 6.579 14.877 11.811 1.00 96.50 184 ARG A O 1
ATOM 1434 N N . ALA A 1 185 ? 6.325 14.382 9.645 1.00 95.62 185 ALA A N 1
ATOM 1435 C CA . ALA A 1 185 ? 4.895 14.679 9.635 1.00 95.62 185 ALA A CA 1
ATOM 1436 C C . ALA A 1 185 ? 4.096 13.617 10.405 1.00 95.62 185 ALA A C 1
ATOM 1438 O O . ALA A 1 185 ? 3.224 13.969 11.193 1.00 95.62 185 ALA A O 1
ATOM 1439 N N . ILE A 1 186 ? 4.422 12.334 10.218 1.00 94.31 186 ILE A N 1
ATOM 1440 C CA . ILE A 1 186 ? 3.785 11.225 10.942 1.00 94.31 186 ILE A CA 1
ATOM 1441 C C . ILE A 1 186 ? 4.067 11.321 12.445 1.00 94.31 186 ILE A C 1
ATOM 1443 O O . ILE A 1 186 ? 3.142 11.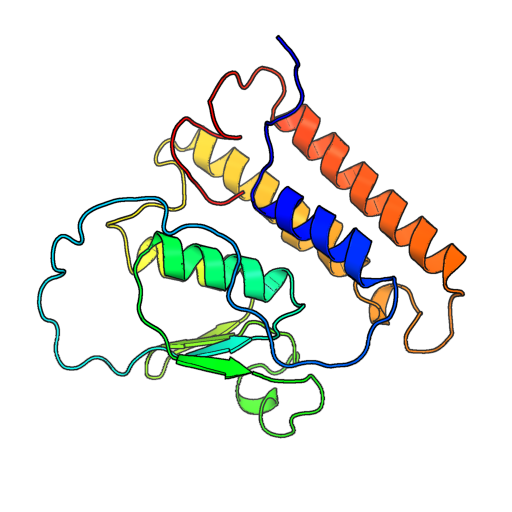191 13.234 1.00 94.31 186 ILE A O 1
ATOM 1447 N N . GLU A 1 187 ? 5.307 11.594 12.850 1.00 93.69 187 GLU A N 1
ATOM 1448 C CA . GLU A 1 187 ? 5.690 11.780 14.255 1.00 93.69 187 GLU A CA 1
ATOM 1449 C C . GLU A 1 187 ? 4.853 12.876 14.915 1.00 93.69 187 GLU A C 1
ATOM 1451 O O . GLU A 1 187 ? 4.272 12.633 15.967 1.00 93.69 187 GLU A O 1
ATOM 1456 N N . LYS A 1 188 ? 4.694 14.025 14.245 1.00 94.50 188 LYS A N 1
ATOM 1457 C CA . LYS A 1 188 ? 3.834 15.119 14.717 1.00 94.50 188 LYS A CA 1
ATOM 1458 C C . LYS A 1 188 ? 2.364 14.729 14.830 1.00 94.50 188 LYS A C 1
ATOM 1460 O O . LYS A 1 188 ? 1.708 15.109 15.790 1.00 94.50 188 LYS A O 1
ATOM 1465 N N . LEU A 1 189 ? 1.831 13.976 13.865 1.00 91.25 189 LEU A N 1
ATOM 1466 C CA . LEU A 1 189 ? 0.448 13.481 13.926 1.00 91.25 189 LEU A CA 1
ATOM 1467 C C . LEU A 1 189 ? 0.224 12.503 15.088 1.00 91.25 189 LEU A C 1
ATOM 1469 O O . LEU A 1 189 ? -0.909 12.333 15.529 1.00 91.25 189 LEU A O 1
ATOM 1473 N N . LEU A 1 190 ? 1.292 11.859 15.558 1.00 89.75 190 LEU A N 1
ATOM 1474 C CA . LEU A 1 190 ? 1.274 10.883 16.643 1.00 89.75 190 LEU A CA 1
ATOM 1475 C C . LEU A 1 190 ? 1.723 11.468 17.991 1.00 89.75 190 LEU A C 1
ATOM 1477 O O . LEU A 1 190 ? 1.792 10.731 18.978 1.00 89.75 190 LEU A O 1
ATOM 1481 N N . GLU A 1 191 ? 2.018 12.768 18.069 1.00 91.00 191 GLU A N 1
ATOM 1482 C CA . GLU A 1 191 ? 2.320 13.435 19.337 1.00 91.00 191 GLU A CA 1
ATOM 1483 C C . GLU A 1 191 ? 1.129 13.293 20.303 1.00 91.00 191 GLU A C 1
ATOM 1485 O O . GLU A 1 191 ? -0.027 13.506 19.939 1.00 91.00 191 GLU A O 1
ATOM 1490 N N . GLY A 1 192 ? 1.405 12.872 21.542 1.00 82.50 192 GLY A N 1
ATOM 1491 C CA . GLY A 1 192 ? 0.373 12.620 22.558 1.00 82.50 192 GLY A CA 1
ATOM 1492 C C . GLY A 1 192 ? -0.420 11.316 22.384 1.00 82.50 192 GLY A C 1
ATOM 1493 O O . GLY A 1 192 ? -1.334 11.054 23.163 1.00 82.50 192 GLY A O 1
ATOM 1494 N N . CYS A 1 193 ? -0.091 10.473 21.398 1.00 82.25 193 CYS A N 1
ATOM 1495 C CA . CYS A 1 193 ? -0.682 9.139 21.280 1.00 82.25 193 CYS A CA 1
ATOM 1496 C C . CYS A 1 193 ? 0.018 8.144 22.222 1.00 82.25 193 CYS A C 1
ATOM 1498 O O . CYS A 1 193 ? 1.048 7.549 21.882 1.00 82.25 193 CYS A O 1
ATOM 1500 N N . ASP A 1 194 ? -0.577 7.905 23.391 1.00 81.06 194 ASP A N 1
ATOM 1501 C CA . ASP A 1 194 ? -0.053 6.977 24.408 1.00 81.06 194 ASP A CA 1
ATOM 1502 C C . ASP A 1 194 ? -0.508 5.518 24.242 1.00 81.06 194 ASP A C 1
ATOM 1504 O O . ASP A 1 194 ? -0.211 4.665 25.076 1.00 81.06 194 ASP A O 1
ATOM 1508 N N . SER A 1 195 ? -1.161 5.193 23.127 1.00 84.69 195 SER A N 1
ATOM 1509 C CA . SER A 1 195 ? -1.600 3.832 22.814 1.00 84.69 195 SER A CA 1
ATOM 1510 C C . SER A 1 195 ? -0.452 2.877 22.463 1.00 84.69 195 SER A C 1
ATOM 1512 O O . SER A 1 195 ? 0.670 3.288 22.134 1.00 84.69 195 SER A O 1
ATOM 1514 N N . LYS A 1 196 ? -0.747 1.571 22.507 1.00 86.56 196 LYS A N 1
ATOM 1515 C CA . LYS A 1 196 ? 0.198 0.489 22.185 1.00 86.56 196 LYS A CA 1
ATOM 1516 C C . LYS A 1 196 ? 0.680 0.528 20.727 1.00 86.56 196 LYS A C 1
ATOM 1518 O O . LYS A 1 196 ? 1.856 0.275 20.466 1.00 86.56 196 LYS A O 1
ATOM 1523 N N . TYR A 1 197 ? -0.205 0.864 19.791 1.00 87.06 197 TYR A N 1
ATOM 1524 C CA . TYR A 1 197 ? 0.085 1.091 18.371 1.00 87.06 197 TYR A CA 1
ATOM 1525 C C . TYR A 1 197 ? -0.219 2.542 17.987 1.00 87.06 197 TYR A C 1
ATOM 1527 O O . TYR A 1 197 ? -0.712 3.318 18.803 1.00 87.06 197 TYR A O 1
ATOM 1535 N N . ALA A 1 198 ? 0.087 2.929 16.743 1.00 80.62 198 ALA A N 1
ATOM 1536 C CA . ALA A 1 198 ? 0.047 4.334 16.331 1.00 80.62 198 ALA A CA 1
ATOM 1537 C C . ALA A 1 198 ? -1.340 4.985 16.494 1.00 80.62 198 ALA A C 1
ATOM 1539 O O . ALA A 1 198 ? -1.420 6.143 16.874 1.00 80.62 198 ALA A O 1
ATOM 1540 N N . THR A 1 199 ? -2.430 4.253 16.247 1.00 80.19 199 THR A N 1
ATOM 1541 C CA . THR A 1 199 ? -3.796 4.811 16.300 1.00 80.19 199 THR A CA 1
ATOM 1542 C C . THR A 1 199 ? -4.726 4.088 17.276 1.00 80.19 199 THR A C 1
ATOM 1544 O O . THR A 1 199 ? -5.945 4.253 17.203 1.00 80.19 199 THR A O 1
ATOM 1547 N N . GLY A 1 200 ? -4.181 3.284 18.191 1.00 83.19 200 GLY A N 1
ATOM 1548 C CA . GLY A 1 200 ? -4.968 2.519 19.159 1.00 83.19 200 GLY A CA 1
ATOM 1549 C C . GLY A 1 200 ? -4.215 1.333 19.752 1.00 83.19 200 GLY A C 1
ATOM 1550 O O . GLY A 1 200 ? -3.006 1.199 19.570 1.00 83.19 200 GLY A O 1
ATOM 1551 N N . ASP A 1 201 ? -4.939 0.478 20.470 1.00 86.06 201 ASP A N 1
ATOM 1552 C CA . ASP A 1 201 ? -4.364 -0.682 21.168 1.00 86.06 201 ASP A CA 1
ATOM 1553 C C . ASP A 1 201 ? -4.481 -1.998 20.390 1.00 86.06 201 ASP A C 1
ATOM 1555 O O . ASP A 1 201 ? -3.904 -3.009 20.789 1.00 86.06 201 ASP A O 1
ATOM 1559 N N . GLU A 1 202 ? -5.139 -1.943 19.233 1.00 85.31 202 GLU A N 1
ATOM 1560 C CA . GLU A 1 202 ? -5.282 -3.039 18.279 1.00 85.31 202 GLU A CA 1
ATOM 1561 C C . GLU A 1 202 ? -4.346 -2.861 17.078 1.00 85.31 202 GLU A C 1
ATOM 1563 O O . GLU A 1 202 ? -4.004 -1.738 16.690 1.00 85.31 202 GLU A O 1
ATOM 1568 N N . ILE A 1 203 ? -3.943 -3.976 16.460 1.00 85.12 203 ILE A N 1
ATOM 1569 C CA . ILE A 1 203 ? -3.145 -3.946 15.229 1.00 85.12 203 ILE A CA 1
ATOM 1570 C C . ILE A 1 203 ? -4.041 -3.485 14.081 1.00 85.12 203 ILE A C 1
ATOM 1572 O O . ILE A 1 203 ? -4.971 -4.180 13.684 1.00 85.12 203 ILE A O 1
ATOM 1576 N N . GLN A 1 204 ? -3.721 -2.320 13.532 1.00 82.56 204 GLN A N 1
ATOM 1577 C CA . GLN A 1 204 ? -4.431 -1.689 12.424 1.00 82.56 204 GLN A CA 1
ATOM 1578 C C . GLN A 1 204 ? -3.431 -1.269 11.345 1.00 82.56 204 GLN A C 1
ATOM 1580 O O . GLN A 1 204 ? -2.218 -1.226 11.576 1.00 82.56 204 GLN A O 1
ATOM 1585 N N . LEU A 1 205 ? -3.936 -0.984 10.150 1.00 74.31 205 LEU A N 1
ATOM 1586 C CA . LEU A 1 205 ? -3.158 -0.492 9.024 1.00 74.31 205 LEU A CA 1
ATOM 1587 C C . LEU A 1 205 ? -2.415 0.787 9.426 1.00 74.31 205 LEU A C 1
ATOM 1589 O O . LEU A 1 205 ? -3.058 1.738 9.835 1.00 74.31 205 LEU A O 1
ATOM 1593 N N . VAL A 1 206 ? -1.081 0.822 9.331 1.00 59.09 206 VAL A N 1
ATOM 1594 C CA . VAL A 1 206 ? -0.266 2.054 9.430 1.00 59.09 206 VAL A CA 1
ATOM 1595 C C . VAL A 1 206 ? 0.999 1.904 8.607 1.00 59.09 206 VAL A C 1
ATOM 1597 O O . VAL A 1 206 ? 1.909 1.149 9.035 1.00 59.09 206 VAL A O 1
#

InterPro domains:
  IPR004045 Glutathione S-transferase, N-terminal [PF13417] (55-125)
  IPR004045 Glutathione S-transferase, N-terminal [PS50404] (51-127)
  IPR010987 Glutathione S-transferase, C-terminal-like [PS50405] (132-206)
  IPR036249 Thioredoxin-like superfamily [SSF52833] (48-131)
  IPR036282 Glutathione S-transferase, C-terminal domain superfamily [SSF47616] (127-205)
  IPR040079 Glutathione transferase family [SFLDS00019] (55-205)

Foldseek 3Di:
DDPPDQQAPLNVLVVVLVVPVPDDDDDDDDPDPDPLPDDDDPDDDDDDPFDAKEWEDAPNDSLSVLQVVLCSLLVRGHHYDYDDLPDPCCCVQPVVSDDTWMGGPPDIDGTSVRSSVVSCVVRVPRHQADPDPVLRVLLVVLVCLVRPQQPVLLPCVNLCNVVVPDDPVSSVVSNVVSVVVSVVVLVVSQVPVPEPHSRHVDNHHD

Sequence (206 aa):
MNSTQKISLSAVCLRRVRHSIAGGPAGQPAPCPFPRVLARAKEAPAAMAAVKPILYSAWISSCSFRVRIALNLKGVDYEYRAVTRADPDYEKINPIKYVPAFVDGDFVVSDSLAIILYLEDKYPQWPLLPQDLKKKAINLQIANIVCSSIQPLQCYAVIGLVDGKLGSDESLQIVRRYIDKGFRAIEKLLEGCDSKYATGDEIQLV

pLDDT: mean 77.23, std 24.66, range [24.16, 98.0]

Secondary structure (DSSP, 8-state):
--S-----HHHHHHHHHHHHTS------PPPP-----S---PPPP--S-PPPPEEEE-TT-HHHHHHHHHHHHHT---EEEE--TT-TTGGGT-TT-PSPEEEETTEEEESHHHHHHHHHHH-TTS-SS-SSHHHHHHHHHHHHIIIIIIGGGG-TTTTTTTTTSS-HHHHHHHHHHHHHHHHHHHHHHTTT--SSBTTBSS----